Protein AF-A0A662JCE0-F1 (afdb_monomer)

pLDDT: mean 83.39, std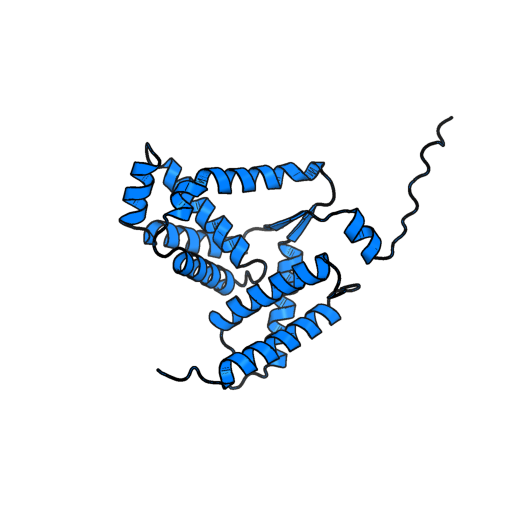 17.51, range [32.31, 98.81]

Radius of gyration: 20.74 Å; Cα contacts (8 Å, |Δi|>4): 191; chains: 1; bounding box: 54×52×58 Å

Foldseek 3Di:
DDDDDPVPVVLLVVLLVLLLVLVVVPDPLQDCPAPVNVVQSVQLSVLVVLLCVLPPDDPPDDSNNVSNVLSVLQVVLCVFAEDEDADPVPCVVVVVQVVLCVLLVLLQVLQPPNVVLLSLLLSLLVVLSNRGNSSVLSVSLLSVLSNVLCVVDPHPVVSNVVCVVCVVVSSVNSSVVSNCCSVDGGHPYYHYDHPVSVCVSPVDPPPDPPPDDDD

Sequence (215 aa):
MSFMYPAGWARERLLTSKVLDRLSERIPGFKRHEPEGRMLVNVAINDFKNYVRSMPPSPSVDHQEYADYWAERWLDKWRERVKLVLRAQDAHVFAKHERLVKETSYLWSRFPYLSEAVELVVDALISVSELCFTNLLAESTLRGELYRYKQTYKSDEEALRKLQGNPLAVVKSAIYRAKSLKHVKGPLVWLRVDENIWRTSTGKIIERPREGEDE

Structure (mmCIF, N/CA/C/O backbone):
data_AF-A0A662JCE0-F1
#
_entry.id   AF-A0A662JCE0-F1
#
loop_
_atom_site.group_PDB
_atom_site.id
_atom_site.type_symbol
_atom_site.label_atom_id
_atom_site.label_alt_id
_atom_site.label_comp_id
_atom_site.label_asym_id
_atom_site.label_entity_id
_atom_site.label_seq_id
_atom_site.pdbx_PDB_ins_code
_atom_site.Cartn_x
_atom_site.Cartn_y
_atom_site.Cartn_z
_atom_site.occupancy
_atom_site.B_iso_or_equiv
_atom_site.auth_seq_id
_atom_site.auth_comp_id
_atom_site.auth_asym_id
_atom_site.auth_atom_id
_atom_site.pdbx_PDB_model_num
ATOM 1 N N . MET A 1 1 ? 29.171 -3.413 17.234 1.00 34.44 1 MET A N 1
ATOM 2 C CA . MET A 1 1 ? 28.738 -2.670 16.030 1.00 34.44 1 MET A CA 1
ATOM 3 C C . MET A 1 1 ? 28.977 -3.563 14.826 1.00 34.44 1 MET A C 1
ATOM 5 O O . MET A 1 1 ? 30.114 -3.700 14.402 1.00 34.44 1 MET A O 1
ATOM 9 N N . SER A 1 2 ? 27.940 -4.265 14.366 1.00 32.31 2 SER A N 1
ATOM 10 C CA . SER A 1 2 ? 28.035 -5.133 13.188 1.00 32.31 2 SER A CA 1
ATOM 11 C C . SER A 1 2 ? 27.930 -4.262 11.940 1.00 32.31 2 SER A C 1
ATOM 13 O O . SER A 1 2 ? 26.964 -3.512 11.796 1.00 32.31 2 SER A O 1
ATOM 15 N N . PHE A 1 3 ? 28.949 -4.304 11.085 1.00 36.66 3 PHE A N 1
ATOM 16 C CA . PHE A 1 3 ? 28.945 -3.628 9.794 1.00 36.66 3 PHE A CA 1
ATOM 17 C C . PHE A 1 3 ? 27.818 -4.211 8.935 1.00 36.66 3 PHE A C 1
ATOM 19 O O . PHE A 1 3 ? 27.858 -5.371 8.531 1.00 36.66 3 PHE A O 1
ATOM 26 N N . MET A 1 4 ? 26.804 -3.394 8.659 1.00 39.47 4 MET A N 1
ATOM 27 C CA . MET A 1 4 ? 25.801 -3.666 7.633 1.00 39.47 4 MET A CA 1
ATOM 28 C C . MET A 1 4 ? 26.523 -3.898 6.295 1.00 39.47 4 MET A C 1
ATOM 30 O O . MET A 1 4 ? 27.296 -3.052 5.848 1.00 39.47 4 MET A O 1
ATOM 34 N N . TYR A 1 5 ? 2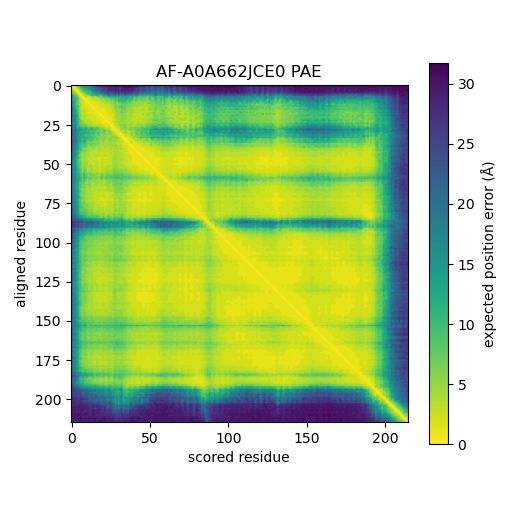6.300 -5.059 5.678 1.00 42.03 5 TYR A N 1
ATOM 35 C CA . TYR A 1 5 ? 26.951 -5.499 4.441 1.00 42.03 5 TYR A CA 1
ATOM 36 C C . TYR A 1 5 ? 26.905 -4.431 3.318 1.00 42.03 5 TYR A C 1
ATOM 38 O O . TYR A 1 5 ? 25.814 -4.057 2.877 1.00 42.03 5 TYR A O 1
ATOM 46 N N . PRO A 1 6 ? 28.058 -4.009 2.756 1.00 56.25 6 PRO A N 1
ATOM 47 C CA . PRO A 1 6 ? 28.132 -3.045 1.649 1.00 56.25 6 PRO A CA 1
ATOM 48 C C . PRO A 1 6 ? 27.452 -3.492 0.339 1.00 56.25 6 PRO A C 1
ATOM 50 O O . PRO A 1 6 ? 27.173 -2.676 -0.532 1.00 56.25 6 PRO A O 1
ATOM 53 N N . ALA A 1 7 ? 27.172 -4.785 0.170 1.00 63.06 7 ALA A N 1
ATOM 54 C CA . ALA A 1 7 ? 26.614 -5.317 -1.074 1.00 63.06 7 ALA A CA 1
ATOM 55 C C . ALA A 1 7 ? 25.099 -5.076 -1.225 1.00 63.06 7 ALA A C 1
ATOM 57 O O . ALA A 1 7 ? 24.6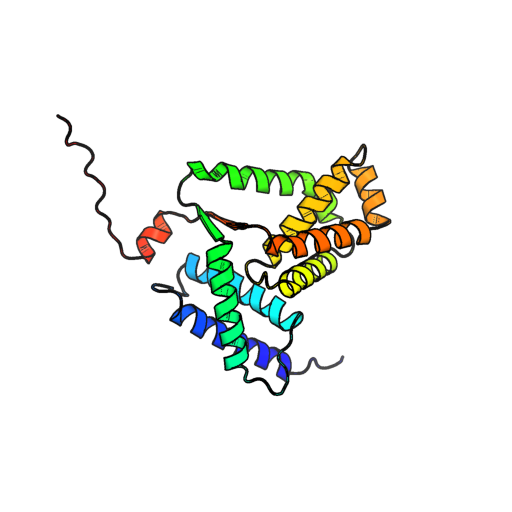06 -4.963 -2.348 1.00 63.06 7 ALA A O 1
ATOM 58 N N . GLY A 1 8 ? 24.358 -4.989 -0.112 1.00 63.03 8 GLY A N 1
ATOM 59 C CA . GLY A 1 8 ? 22.896 -4.867 -0.130 1.00 63.03 8 GLY A CA 1
ATOM 60 C C . GLY A 1 8 ? 22.429 -3.516 -0.669 1.00 63.03 8 GLY A C 1
ATOM 61 O O . GLY A 1 8 ? 21.651 -3.462 -1.619 1.00 63.03 8 GLY A O 1
ATOM 62 N N . TRP A 1 9 ? 22.984 -2.426 -0.130 1.00 64.69 9 TRP A N 1
ATOM 63 C CA . TRP A 1 9 ? 22.640 -1.068 -0.562 1.00 64.69 9 TRP A CA 1
ATOM 64 C C . TRP A 1 9 ? 23.056 -0.799 -2.015 1.00 64.69 9 TRP A C 1
ATOM 66 O O . TRP A 1 9 ? 22.348 -0.108 -2.747 1.00 64.69 9 TRP A O 1
ATOM 76 N N . ALA A 1 10 ? 24.195 -1.349 -2.453 1.00 67.56 10 ALA A N 1
ATOM 77 C CA . ALA A 1 10 ? 24.678 -1.195 -3.822 1.00 67.56 10 ALA A CA 1
ATOM 78 C C . ALA A 1 10 ? 23.769 -1.938 -4.813 1.00 67.56 10 ALA A C 1
ATOM 80 O O . ALA A 1 10 ? 23.399 -1.385 -5.849 1.00 67.56 10 ALA A O 1
ATOM 81 N N . ARG A 1 11 ? 23.337 -3.156 -4.456 1.00 69.81 11 ARG A N 1
ATOM 82 C CA . ARG A 1 11 ? 22.365 -3.937 -5.231 1.00 69.81 11 ARG A CA 1
ATOM 83 C C . ARG A 1 11 ? 21.008 -3.238 -5.308 1.00 69.81 11 ARG A C 1
ATOM 85 O O . ARG A 1 11 ? 20.450 -3.134 -6.394 1.00 69.81 11 ARG A O 1
ATOM 92 N N . GLU A 1 12 ? 20.502 -2.717 -4.193 1.00 70.00 12 GLU A N 1
ATOM 93 C CA . GLU A 1 12 ? 19.238 -1.972 -4.166 1.00 70.00 12 GLU A CA 1
ATOM 94 C C . GLU A 1 12 ? 19.301 -0.725 -5.058 1.00 70.00 12 GLU A C 1
ATOM 96 O O . GLU A 1 12 ? 18.381 -0.479 -5.839 1.00 70.00 12 GLU A O 1
ATOM 101 N N . ARG A 1 13 ? 20.402 0.038 -5.005 1.00 72.75 13 ARG A N 1
ATOM 102 C CA . ARG A 1 13 ? 20.594 1.221 -5.863 1.00 72.75 13 ARG A CA 1
ATOM 103 C C . ARG A 1 13 ? 20.690 0.856 -7.339 1.00 72.75 13 ARG A C 1
ATOM 105 O O . ARG A 1 13 ? 20.075 1.540 -8.154 1.00 72.75 13 ARG A O 1
ATOM 112 N N . LEU A 1 14 ? 21.406 -0.216 -7.678 1.00 77.31 14 LEU A N 1
ATOM 113 C CA . LEU A 1 14 ? 21.499 -0.703 -9.054 1.00 77.31 14 LEU A CA 1
ATOM 114 C C . LEU A 1 14 ? 20.123 -1.119 -9.586 1.00 77.31 14 LEU A C 1
ATOM 116 O O . LEU A 1 14 ? 19.719 -0.666 -10.653 1.00 77.31 14 LEU A O 1
ATOM 120 N N . LEU A 1 15 ? 19.382 -1.926 -8.822 1.00 77.56 15 LEU A N 1
ATOM 121 C CA . LEU A 1 15 ? 18.033 -2.356 -9.189 1.00 77.56 15 LEU A CA 1
ATOM 122 C C . LEU A 1 15 ? 17.072 -1.167 -9.316 1.00 77.56 15 LEU A C 1
ATOM 124 O O . LEU A 1 15 ? 16.315 -1.091 -10.278 1.00 77.56 15 LEU A O 1
ATOM 128 N N . THR A 1 16 ? 17.153 -0.204 -8.394 1.00 77.19 16 THR A N 1
ATOM 129 C CA . THR A 1 16 ? 16.369 1.037 -8.458 1.00 77.19 16 THR A CA 1
ATOM 130 C C . THR A 1 16 ? 16.666 1.806 -9.745 1.00 77.19 16 THR A C 1
ATOM 132 O O . THR A 1 16 ? 15.737 2.219 -10.432 1.00 77.19 16 THR A O 1
ATOM 135 N N . SER A 1 17 ? 17.944 1.964 -10.111 1.00 79.75 17 SER A N 1
ATOM 136 C CA . SER A 1 17 ? 18.331 2.626 -11.364 1.00 79.75 17 SER A CA 1
ATOM 137 C C . SER A 1 17 ? 17.745 1.910 -12.580 1.00 79.75 17 SER A C 1
ATOM 139 O O . SER A 1 17 ? 17.124 2.559 -13.418 1.00 79.75 17 SER A O 1
ATOM 141 N N . LYS A 1 18 ? 17.861 0.574 -12.638 1.00 83.00 18 LYS A N 1
ATOM 142 C CA . LYS A 1 18 ? 17.305 -0.228 -13.739 1.00 83.00 18 LYS A CA 1
ATOM 143 C C . LYS A 1 18 ? 15.788 -0.055 -13.861 1.00 83.00 18 LYS A C 1
ATOM 145 O O . LYS A 1 18 ? 15.287 0.163 -14.960 1.00 83.00 18 LYS A O 1
ATOM 150 N N . VAL A 1 19 ? 15.061 -0.073 -12.742 1.00 82.12 19 VAL A N 1
ATOM 151 C CA . VAL A 1 19 ? 13.610 0.176 -12.725 1.00 82.12 19 VAL A CA 1
ATOM 152 C C . VAL A 1 19 ? 13.266 1.555 -13.298 1.00 82.12 19 VAL A C 1
ATOM 154 O O . VAL A 1 19 ? 12.338 1.667 -14.097 1.00 82.12 19 VAL A O 1
ATOM 157 N N . LEU A 1 20 ? 14.011 2.607 -12.943 1.00 79.56 20 LEU A N 1
ATOM 158 C CA . LEU A 1 20 ? 13.766 3.956 -13.470 1.00 79.56 20 LEU A CA 1
ATOM 159 C C . LEU A 1 20 ? 13.953 4.038 -14.982 1.00 79.56 20 LEU A C 1
ATOM 161 O O . LEU A 1 20 ? 13.156 4.692 -15.666 1.00 79.56 20 LEU A O 1
ATOM 165 N N . ASP A 1 21 ? 14.990 3.380 -15.494 1.00 82.19 21 ASP A N 1
ATOM 166 C CA . ASP A 1 21 ? 15.261 3.288 -16.927 1.00 82.19 21 ASP A CA 1
ATOM 167 C C . ASP A 1 21 ? 14.093 2.609 -17.642 1.00 82.19 21 ASP A C 1
ATOM 169 O O . ASP A 1 21 ? 13.513 3.204 -18.554 1.00 82.19 21 ASP A O 1
ATOM 173 N N . ARG A 1 22 ? 13.600 1.486 -17.110 1.00 82.62 22 ARG A N 1
ATOM 174 C CA . ARG A 1 22 ? 12.427 0.794 -17.670 1.00 82.62 22 ARG A CA 1
ATOM 175 C C . ARG A 1 22 ? 11.137 1.584 -17.627 1.00 82.62 22 ARG A C 1
ATOM 177 O O . ARG A 1 22 ? 10.392 1.591 -18.605 1.00 82.62 22 ARG A O 1
ATOM 184 N N . LEU A 1 23 ? 10.846 2.253 -16.517 1.00 79.75 23 LEU A N 1
ATOM 18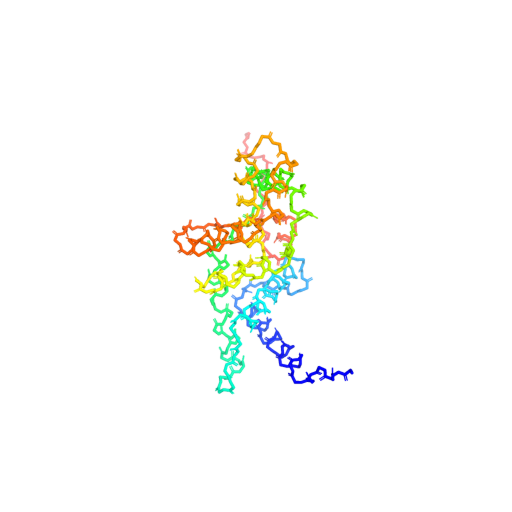5 C CA . LEU A 1 23 ? 9.645 3.082 -16.424 1.00 79.75 23 LEU A CA 1
ATOM 186 C C . LEU A 1 23 ? 9.696 4.233 -17.434 1.00 79.75 23 LEU A C 1
ATOM 188 O O . LEU A 1 23 ? 8.679 4.562 -18.037 1.00 79.75 23 LEU A O 1
ATOM 192 N N . SER A 1 24 ? 10.883 4.796 -17.671 1.00 77.69 24 SER A N 1
ATOM 193 C CA . SER A 1 24 ? 11.059 5.880 -18.645 1.00 77.69 24 SER A CA 1
ATOM 194 C C . SER A 1 24 ? 10.899 5.403 -20.087 1.00 77.69 24 SER A C 1
ATOM 196 O O . SER A 1 24 ? 10.307 6.110 -20.894 1.00 77.69 24 SER A O 1
ATOM 198 N N . GLU A 1 25 ? 11.369 4.195 -20.406 1.00 79.69 25 GLU A N 1
ATOM 199 C CA . GLU A 1 25 ? 11.183 3.571 -21.724 1.00 79.69 25 GLU A CA 1
ATOM 200 C C . GLU A 1 25 ? 9.710 3.231 -22.012 1.00 79.69 25 GLU A C 1
ATOM 202 O O . GLU A 1 25 ? 9.275 3.252 -23.163 1.00 79.69 25 GLU A O 1
ATOM 207 N N . ARG A 1 26 ? 8.927 2.908 -20.975 1.00 76.25 26 ARG A N 1
ATOM 208 C CA . ARG A 1 26 ? 7.569 2.349 -21.119 1.00 76.25 26 ARG A CA 1
ATOM 209 C C . ARG A 1 26 ? 6.430 3.336 -20.921 1.00 76.25 26 ARG A C 1
ATOM 211 O O . ARG A 1 26 ? 5.279 2.985 -21.192 1.00 76.25 26 ARG A O 1
ATOM 218 N N . ILE A 1 27 ? 6.715 4.542 -20.439 1.00 71.81 27 ILE A N 1
ATOM 219 C CA . ILE A 1 27 ? 5.716 5.592 -20.239 1.00 71.81 27 ILE A CA 1
ATOM 220 C C . ILE A 1 27 ? 6.001 6.716 -21.248 1.00 71.81 27 ILE A C 1
ATOM 222 O O . ILE A 1 27 ? 6.891 7.537 -21.027 1.00 71.81 27 ILE A O 1
ATOM 226 N N . PRO A 1 28 ? 5.261 6.781 -22.371 1.00 62.69 28 PRO A N 1
ATOM 227 C CA . PRO A 1 28 ? 5.451 7.826 -23.372 1.00 62.69 28 PRO A CA 1
ATOM 228 C C . PRO A 1 28 ? 5.276 9.228 -22.776 1.00 62.69 28 PRO A C 1
ATOM 230 O O . PRO A 1 28 ? 4.312 9.483 -22.056 1.00 62.69 28 PRO A O 1
ATOM 233 N N . GLY A 1 29 ? 6.202 10.143 -23.079 1.00 63.38 29 GLY A N 1
ATOM 234 C CA . GLY A 1 29 ? 6.175 11.519 -22.562 1.00 63.38 29 GLY A CA 1
ATOM 235 C C . GLY A 1 29 ? 6.579 11.657 -21.090 1.00 63.38 29 GLY A C 1
ATOM 236 O O . GLY A 1 29 ? 6.501 12.752 -20.539 1.00 63.38 29 GLY A O 1
ATOM 237 N N . PHE A 1 30 ? 7.032 10.576 -20.449 1.00 67.00 30 PHE A N 1
ATOM 238 C CA . PHE A 1 30 ? 7.483 10.600 -19.067 1.00 67.00 30 PHE A CA 1
ATOM 239 C C . PHE A 1 30 ? 8.755 11.429 -18.897 1.00 67.00 30 PHE A C 1
ATOM 241 O O . PHE A 1 30 ? 9.843 11.054 -19.338 1.00 67.00 30 PHE A O 1
ATOM 248 N N . LYS A 1 31 ? 8.631 12.552 -18.194 1.00 68.38 31 LYS A N 1
ATOM 249 C CA . LYS A 1 31 ? 9.761 13.407 -17.839 1.00 68.38 31 LYS A CA 1
ATOM 250 C C . LYS A 1 31 ? 10.047 13.274 -16.352 1.00 68.38 31 LYS A C 1
ATOM 252 O O . LYS A 1 31 ? 9.347 13.837 -15.516 1.00 68.38 31 LYS A O 1
ATOM 257 N N . ARG A 1 32 ? 11.139 12.573 -16.021 1.00 67.75 32 ARG A N 1
ATOM 258 C CA . ARG A 1 32 ? 11.614 12.343 -14.637 1.00 67.75 32 ARG A CA 1
ATOM 259 C C . ARG A 1 32 ? 11.660 13.604 -13.773 1.00 67.75 32 ARG A C 1
ATOM 261 O O . ARG A 1 32 ? 11.515 13.516 -12.561 1.00 67.75 32 ARG A O 1
ATOM 268 N N . HIS A 1 33 ? 11.929 14.754 -14.385 1.00 69.31 33 HIS A N 1
ATOM 269 C CA . HIS A 1 33 ? 12.125 16.022 -13.694 1.00 69.31 33 HIS A CA 1
ATOM 270 C C . HIS A 1 33 ? 10.832 16.818 -13.493 1.00 69.31 33 HIS A C 1
ATOM 272 O O . HIS A 1 33 ? 10.850 17.753 -12.698 1.00 69.31 33 HIS A O 1
ATOM 278 N N . GLU A 1 34 ? 9.727 16.479 -14.157 1.00 69.75 34 GLU A N 1
ATOM 279 C CA . GLU A 1 34 ? 8.443 17.158 -13.952 1.00 69.75 34 GLU A CA 1
ATOM 280 C C . GLU A 1 34 ? 7.755 16.652 -12.669 1.00 69.75 34 GLU A C 1
ATOM 282 O O . GLU A 1 34 ? 8.018 15.525 -12.240 1.00 69.75 34 GLU A O 1
ATOM 287 N N . PRO A 1 35 ? 6.910 17.462 -12.002 1.00 68.25 35 PRO A N 1
ATOM 288 C CA . PRO A 1 35 ? 6.305 17.103 -10.716 1.00 68.25 35 PRO A CA 1
ATOM 289 C C . PRO A 1 35 ? 5.590 15.744 -10.710 1.00 68.25 35 PRO A C 1
ATOM 291 O O . PRO A 1 35 ? 5.793 14.946 -9.793 1.00 68.25 35 PRO A O 1
ATOM 294 N N . GLU A 1 36 ? 4.816 15.449 -11.747 1.00 68.56 36 GLU A N 1
ATOM 295 C CA . GLU A 1 36 ? 4.085 14.193 -11.918 1.00 68.56 36 GLU A CA 1
ATOM 296 C C . GLU A 1 36 ? 5.031 13.032 -12.191 1.00 68.56 36 GLU A C 1
ATOM 298 O O . GLU A 1 36 ? 4.859 11.945 -11.636 1.00 68.56 36 GLU A O 1
ATOM 303 N N . GLY A 1 37 ? 6.069 13.288 -12.990 1.00 72.50 37 GLY A N 1
ATOM 304 C CA . GLY A 1 37 ? 7.122 12.322 -13.250 1.00 72.50 37 GLY A CA 1
ATOM 305 C C . GLY A 1 37 ? 7.844 11.916 -11.967 1.00 72.50 37 GLY A C 1
ATOM 306 O O . GLY A 1 37 ? 8.007 10.728 -11.685 1.00 72.50 37 GLY A O 1
ATOM 307 N N . ARG A 1 38 ? 8.195 12.902 -11.132 1.00 75.00 38 ARG A N 1
ATOM 308 C CA . ARG A 1 38 ? 8.814 12.686 -9.815 1.00 75.00 38 ARG A CA 1
ATOM 309 C C . ARG A 1 38 ? 7.890 11.936 -8.864 1.00 75.00 38 ARG A C 1
ATOM 311 O O . ARG A 1 38 ? 8.349 11.027 -8.179 1.00 75.00 38 ARG A O 1
ATOM 318 N N . MET A 1 39 ? 6.604 12.291 -8.821 1.00 80.12 39 MET A N 1
ATOM 319 C CA . MET A 1 39 ? 5.625 11.593 -7.983 1.00 80.12 39 MET A CA 1
ATOM 320 C C . MET A 1 39 ? 5.541 10.116 -8.367 1.00 80.12 39 MET A C 1
ATOM 322 O O . MET A 1 39 ? 5.677 9.252 -7.502 1.00 80.12 39 MET A O 1
ATOM 326 N N . LEU A 1 40 ? 5.358 9.829 -9.656 1.00 80.75 40 LEU A N 1
ATOM 327 C CA . LEU A 1 40 ? 5.238 8.465 -10.160 1.00 80.75 40 LEU A CA 1
ATOM 328 C C . LEU A 1 40 ? 6.484 7.634 -9.849 1.00 80.75 40 LEU A C 1
ATOM 330 O O . LEU A 1 40 ? 6.378 6.496 -9.400 1.00 80.75 40 LEU A O 1
ATOM 334 N N . VAL A 1 41 ? 7.660 8.236 -10.029 1.00 82.06 41 VAL A N 1
ATOM 335 C CA . VAL A 1 41 ? 8.944 7.623 -9.686 1.00 82.06 41 VAL A CA 1
ATOM 336 C C . VAL A 1 41 ? 9.056 7.336 -8.201 1.00 82.06 41 VAL A C 1
ATOM 338 O O . VAL A 1 41 ? 9.444 6.234 -7.836 1.00 82.06 41 VAL A O 1
ATOM 341 N N . ASN A 1 42 ? 8.681 8.275 -7.337 1.00 84.81 42 ASN A N 1
ATOM 342 C CA . ASN A 1 42 ? 8.750 8.059 -5.895 1.00 84.81 42 ASN A CA 1
ATOM 343 C C . ASN A 1 42 ? 7.835 6.911 -5.453 1.00 84.81 42 ASN A C 1
ATOM 345 O O . ASN A 1 42 ? 8.253 6.078 -4.649 1.00 84.81 42 ASN A O 1
ATOM 349 N N . VAL A 1 43 ? 6.621 6.838 -6.011 1.00 90.00 43 VAL A N 1
ATOM 350 C CA . VAL A 1 43 ? 5.689 5.731 -5.754 1.00 90.00 43 VAL A CA 1
ATOM 351 C C . VAL A 1 43 ? 6.294 4.412 -6.228 1.00 90.00 43 VAL A C 1
ATOM 353 O O . VAL A 1 43 ? 6.408 3.481 -5.435 1.00 90.00 43 VAL A O 1
ATOM 356 N N . ALA A 1 44 ? 6.759 4.352 -7.477 1.00 91.12 44 ALA A N 1
ATOM 357 C CA . ALA A 1 44 ? 7.325 3.137 -8.047 1.00 91.12 44 ALA A CA 1
ATOM 358 C C . ALA A 1 44 ? 8.578 2.658 -7.297 1.00 91.12 44 ALA A C 1
ATOM 360 O O . ALA A 1 44 ? 8.689 1.478 -6.984 1.00 91.12 44 ALA A O 1
ATOM 361 N N . ILE A 1 45 ? 9.503 3.560 -6.948 1.00 89.56 45 ILE A N 1
ATOM 362 C CA . ILE A 1 45 ? 10.695 3.221 -6.154 1.00 89.56 45 ILE A CA 1
ATOM 363 C C . ILE A 1 45 ? 10.280 2.625 -4.811 1.00 89.56 45 ILE A C 1
ATOM 365 O O . ILE A 1 45 ? 10.830 1.611 -4.384 1.00 89.56 45 ILE A O 1
ATOM 369 N N . ASN A 1 46 ? 9.333 3.260 -4.125 1.00 92.62 46 ASN A N 1
ATOM 370 C CA . ASN A 1 46 ? 8.890 2.800 -2.821 1.00 92.62 46 ASN A CA 1
ATOM 371 C C . ASN A 1 46 ? 8.208 1.423 -2.904 1.00 92.62 46 ASN A C 1
ATOM 373 O O . ASN A 1 46 ? 8.524 0.525 -2.124 1.00 92.62 46 ASN A O 1
ATOM 377 N N . ASP A 1 47 ? 7.322 1.232 -3.880 1.00 95.81 47 ASP A N 1
ATOM 378 C CA . ASP A 1 47 ? 6.674 -0.055 -4.133 1.00 95.81 47 ASP A CA 1
ATOM 379 C C . ASP A 1 47 ? 7.688 -1.144 -4.510 1.00 95.81 47 ASP A C 1
ATOM 381 O O . ASP A 1 47 ? 7.567 -2.291 -4.078 1.00 95.81 47 ASP A O 1
ATOM 385 N N . PHE A 1 48 ? 8.725 -0.792 -5.272 1.00 93.75 48 PHE A N 1
ATOM 386 C CA . PHE A 1 48 ? 9.785 -1.722 -5.635 1.00 93.75 48 PHE A CA 1
ATOM 387 C C . PHE A 1 48 ? 10.624 -2.136 -4.426 1.00 93.75 48 PHE A C 1
ATOM 389 O O . PHE A 1 48 ? 10.926 -3.315 -4.264 1.00 93.75 48 PHE A O 1
ATOM 396 N N . LYS A 1 49 ? 10.960 -1.196 -3.534 1.00 92.12 49 LYS A N 1
ATOM 397 C CA . LYS A 1 49 ? 11.649 -1.505 -2.268 1.00 92.12 49 LYS A CA 1
ATOM 398 C C . LYS A 1 49 ? 10.829 -2.466 -1.415 1.00 92.12 49 LYS A C 1
ATOM 400 O O . LYS A 1 49 ? 11.374 -3.444 -0.905 1.00 92.12 49 LYS A O 1
ATOM 405 N N . ASN A 1 50 ? 9.524 -2.221 -1.311 1.00 95.44 50 ASN A N 1
ATOM 406 C CA . ASN A 1 50 ? 8.604 -3.132 -0.641 1.00 95.44 50 ASN A CA 1
ATOM 407 C C . ASN A 1 50 ? 8.622 -4.515 -1.297 1.00 95.44 50 ASN A C 1
ATOM 409 O O . ASN A 1 50 ? 8.799 -5.513 -0.607 1.00 95.44 50 ASN A O 1
ATOM 413 N N . TYR A 1 51 ? 8.526 -4.573 -2.626 1.00 94.88 51 TYR A N 1
ATOM 414 C CA . TYR A 1 51 ? 8.582 -5.823 -3.375 1.00 94.88 51 TYR A CA 1
ATOM 415 C C . TYR A 1 51 ? 9.885 -6.595 -3.155 1.00 94.88 51 TYR A C 1
ATOM 417 O O . TYR A 1 51 ? 9.822 -7.779 -2.861 1.00 94.88 51 TYR A O 1
ATOM 425 N N . VAL A 1 52 ? 11.052 -5.947 -3.226 1.00 92.19 52 VAL A N 1
ATOM 426 C CA . VAL A 1 52 ? 12.358 -6.588 -2.981 1.00 92.19 52 VAL A CA 1
ATOM 427 C C . VAL A 1 52 ? 12.485 -7.087 -1.541 1.00 92.19 52 VAL A C 1
ATOM 429 O O . VAL A 1 52 ? 13.078 -8.141 -1.315 1.00 92.19 52 VAL A O 1
ATOM 432 N N . ARG A 1 53 ? 11.927 -6.362 -0.563 1.00 91.88 53 ARG A N 1
ATOM 433 C CA . ARG A 1 53 ? 11.889 -6.812 0.835 1.00 91.88 53 ARG A CA 1
ATOM 434 C C . ARG A 1 53 ? 11.056 -8.089 0.981 1.00 91.88 53 ARG A C 1
ATOM 436 O O . ARG A 1 53 ? 11.516 -9.030 1.620 1.00 91.88 53 ARG A O 1
ATOM 443 N N . SER A 1 54 ? 9.854 -8.123 0.405 1.00 93.31 54 SER A N 1
ATOM 444 C CA . SER A 1 54 ? 8.928 -9.262 0.526 1.00 93.31 54 SER A CA 1
ATOM 445 C C . SER A 1 54 ? 9.333 -10.452 -0.348 1.00 93.31 54 SER A C 1
ATOM 447 O O . SER A 1 54 ? 9.125 -11.604 0.020 1.00 93.31 54 SER A O 1
ATOM 449 N N . MET A 1 55 ? 9.892 -10.164 -1.520 1.00 91.44 55 MET A N 1
ATOM 450 C CA . MET A 1 55 ? 10.316 -11.103 -2.550 1.00 91.44 55 MET A CA 1
ATOM 451 C C . MET A 1 55 ? 11.739 -10.702 -2.964 1.00 91.44 55 MET A C 1
ATOM 453 O O . MET A 1 55 ? 11.918 -9.915 -3.889 1.00 91.44 55 MET A O 1
ATOM 457 N N . PRO A 1 56 ? 12.789 -11.155 -2.268 1.00 88.81 56 PRO A N 1
ATOM 458 C CA . PRO A 1 56 ? 14.154 -10.857 -2.682 1.00 88.81 56 PRO A CA 1
ATOM 459 C C . PRO A 1 56 ? 14.522 -11.655 -3.946 1.00 88.81 56 PRO A C 1
ATOM 461 O O . PRO A 1 56 ? 14.111 -12.811 -4.084 1.00 88.81 56 PRO A O 1
ATOM 464 N N . PRO A 1 57 ? 15.319 -11.089 -4.873 1.00 85.56 57 PRO A N 1
ATOM 465 C CA . PRO A 1 57 ? 15.767 -11.826 -6.049 1.00 85.56 57 PRO A CA 1
ATOM 466 C C . PRO A 1 57 ? 16.658 -13.007 -5.640 1.00 85.56 57 PRO A C 1
ATOM 468 O O . PRO A 1 57 ? 17.580 -12.852 -4.833 1.00 85.56 57 PRO A O 1
ATOM 471 N N . SER A 1 58 ? 16.418 -14.177 -6.240 1.00 85.88 58 SER A N 1
ATOM 472 C CA . SER A 1 58 ? 17.316 -15.332 -6.113 1.00 85.88 58 SER A CA 1
ATOM 473 C C . SER A 1 58 ? 18.728 -14.970 -6.602 1.00 85.88 58 SER A C 1
ATOM 475 O O . SER A 1 58 ? 18.855 -14.205 -7.562 1.00 85.88 58 SER A O 1
ATOM 477 N N . PRO A 1 59 ? 19.805 -15.536 -6.019 1.00 82.75 59 PRO A N 1
ATOM 478 C CA . PRO A 1 59 ? 21.172 -15.320 -6.499 1.00 82.75 59 PRO A CA 1
ATOM 479 C C . PRO A 1 59 ? 21.388 -15.641 -7.984 1.00 82.75 59 PRO A C 1
ATOM 481 O O . PRO A 1 59 ? 22.295 -15.079 -8.588 1.00 82.75 59 PRO A O 1
ATOM 484 N N . SER A 1 60 ? 20.573 -16.534 -8.553 1.00 85.62 60 SER A N 1
ATOM 485 C CA . SER A 1 60 ? 20.661 -16.982 -9.947 1.00 85.62 60 SER A CA 1
ATOM 486 C C . SER A 1 60 ? 19.899 -16.111 -10.946 1.00 85.62 60 SER A C 1
ATOM 488 O O . SER A 1 60 ? 20.045 -16.321 -12.145 1.00 85.62 60 SER A O 1
ATOM 490 N N . VAL A 1 61 ? 19.049 -15.195 -10.477 1.00 85.69 61 VAL A N 1
ATOM 491 C CA . VAL A 1 61 ? 18.227 -14.352 -11.353 1.00 85.69 61 VAL A CA 1
ATOM 492 C C . VAL A 1 61 ? 19.001 -13.088 -11.697 1.00 85.69 61 VAL A C 1
ATOM 494 O O . VAL A 1 61 ? 19.512 -12.399 -10.806 1.00 85.69 61 VAL A O 1
ATOM 497 N N . ASP A 1 62 ? 19.068 -12.772 -12.990 1.00 88.00 62 ASP A N 1
ATOM 498 C CA . ASP A 1 62 ? 19.664 -11.523 -13.434 1.00 88.00 62 ASP A CA 1
ATOM 499 C C . ASP A 1 62 ? 18.864 -10.321 -12.905 1.00 88.00 62 ASP A C 1
ATOM 501 O O . ASP A 1 62 ? 17.632 -10.292 -12.882 1.00 88.00 62 ASP A O 1
ATOM 505 N N . HIS A 1 63 ? 19.579 -9.293 -12.451 1.00 83.56 63 HIS A N 1
ATOM 506 C CA . HIS A 1 63 ? 18.966 -8.117 -11.825 1.00 83.56 63 HIS A CA 1
ATOM 507 C C . HIS A 1 63 ? 18.131 -7.298 -12.806 1.00 83.56 63 HIS A C 1
ATOM 509 O O . HIS A 1 63 ? 17.207 -6.606 -12.383 1.00 83.56 63 HIS A O 1
ATOM 515 N N . GLN A 1 64 ? 18.467 -7.346 -14.097 1.00 83.56 64 GLN A N 1
ATOM 516 C CA . GLN A 1 64 ? 17.680 -6.712 -15.146 1.00 83.56 64 GLN A CA 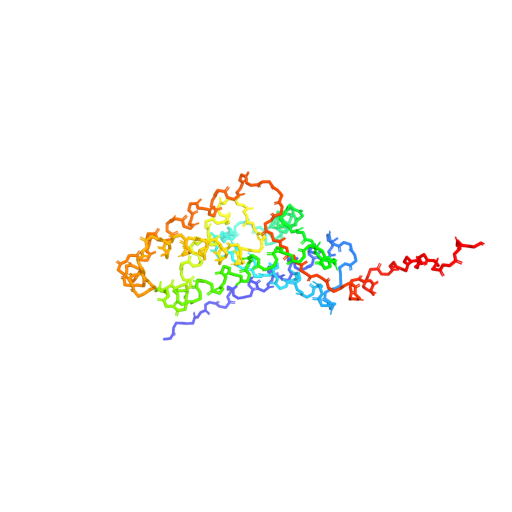1
ATOM 517 C C . GLN A 1 64 ? 16.392 -7.471 -15.377 1.00 83.56 64 GLN A C 1
ATOM 519 O O . GLN A 1 64 ? 15.335 -6.867 -15.292 1.00 83.56 64 GLN A O 1
ATOM 524 N N . GLU A 1 65 ? 16.474 -8.786 -15.570 1.00 88.31 65 GLU A N 1
ATOM 525 C CA . GLU A 1 65 ? 15.291 -9.631 -15.744 1.00 88.31 65 GLU A CA 1
ATOM 526 C C . GLU A 1 65 ? 14.312 -9.459 -14.571 1.00 88.31 65 GLU A C 1
ATOM 528 O O . GLU A 1 65 ? 13.110 -9.281 -14.769 1.00 88.31 65 GLU A O 1
ATOM 533 N N . TYR A 1 66 ? 14.839 -9.395 -13.345 1.00 89.38 66 TYR A N 1
ATOM 534 C CA . TYR A 1 66 ? 14.046 -9.155 -12.143 1.00 89.38 66 TYR A CA 1
ATOM 535 C C . TYR A 1 66 ? 13.327 -7.796 -12.140 1.00 89.38 66 TYR A C 1
ATOM 537 O O . TYR A 1 66 ? 12.132 -7.710 -11.838 1.00 89.38 66 TYR A O 1
ATOM 545 N N . ALA A 1 67 ? 14.063 -6.727 -12.456 1.00 87.94 67 ALA A N 1
ATOM 546 C CA . ALA A 1 67 ? 13.529 -5.370 -12.513 1.00 87.94 67 ALA A CA 1
ATOM 547 C C . ALA A 1 67 ? 12.516 -5.207 -13.655 1.00 87.94 67 ALA A C 1
ATOM 549 O O . ALA A 1 67 ? 11.477 -4.574 -13.463 1.00 87.94 67 ALA A O 1
ATOM 550 N N . ASP A 1 68 ? 12.794 -5.809 -14.812 1.00 87.62 68 ASP A N 1
ATOM 551 C CA . ASP A 1 68 ? 11.963 -5.758 -16.012 1.00 87.62 68 ASP A CA 1
ATOM 552 C C . ASP A 1 68 ? 10.622 -6.443 -15.740 1.00 87.62 68 ASP A C 1
ATOM 554 O O . ASP A 1 68 ? 9.572 -5.826 -15.950 1.00 87.62 68 ASP A O 1
ATOM 558 N N . TYR A 1 69 ? 10.661 -7.648 -15.160 1.00 90.94 69 TYR A N 1
ATOM 559 C CA . TYR A 1 69 ? 9.471 -8.381 -14.731 1.00 90.94 69 TYR A CA 1
ATOM 560 C C . TYR A 1 69 ? 8.613 -7.559 -13.764 1.00 90.94 69 TYR A C 1
ATOM 562 O O . TYR A 1 69 ? 7.408 -7.400 -13.971 1.00 90.94 69 TYR A O 1
ATOM 570 N N . TRP A 1 70 ? 9.218 -7.003 -12.709 1.00 94.00 70 TRP A N 1
ATOM 571 C CA . TRP A 1 70 ? 8.470 -6.196 -11.747 1.00 94.00 70 TRP A CA 1
ATOM 572 C C . TRP A 1 70 ? 7.876 -4.940 -12.395 1.00 94.00 70 TRP A C 1
ATOM 574 O O . TRP A 1 70 ? 6.705 -4.637 -12.166 1.00 94.00 70 TRP A O 1
ATOM 584 N N . ALA A 1 71 ? 8.642 -4.234 -13.232 1.00 91.44 71 ALA A N 1
ATOM 585 C CA . ALA A 1 71 ? 8.194 -3.002 -13.871 1.00 91.44 71 ALA A CA 1
ATOM 586 C C . ALA A 1 71 ? 7.006 -3.236 -14.820 1.00 91.44 71 ALA A C 1
ATOM 588 O O . ALA A 1 71 ? 6.116 -2.391 -14.879 1.00 91.44 71 ALA A O 1
ATOM 589 N N . GLU A 1 72 ? 6.952 -4.372 -15.533 1.00 90.94 72 GLU A N 1
ATOM 590 C CA . GLU A 1 72 ? 5.774 -4.754 -16.341 1.00 90.94 72 GLU A CA 1
ATOM 591 C C . GLU A 1 72 ? 4.536 -4.872 -15.461 1.00 90.94 72 GLU A C 1
ATOM 593 O O . GLU A 1 72 ? 3.535 -4.188 -15.675 1.00 90.94 72 GLU A O 1
ATOM 598 N N . ARG A 1 73 ? 4.638 -5.687 -14.409 1.00 93.69 73 ARG A N 1
ATOM 599 C CA . ARG A 1 73 ? 3.517 -5.966 -13.509 1.00 93.69 73 ARG A CA 1
ATOM 600 C C . ARG A 1 73 ? 3.062 -4.727 -12.747 1.00 93.69 73 ARG A C 1
ATOM 602 O O . ARG A 1 73 ? 1.864 -4.538 -12.541 1.00 93.69 73 ARG A O 1
ATOM 609 N N . TRP A 1 74 ? 3.999 -3.879 -12.334 1.00 94.69 74 TRP A N 1
ATOM 610 C CA . TRP A 1 74 ? 3.688 -2.621 -11.670 1.00 94.69 74 TRP A CA 1
ATOM 611 C C . TRP A 1 74 ? 2.936 -1.670 -12.605 1.00 94.69 74 TRP A C 1
ATOM 613 O O . TRP A 1 74 ? 1.937 -1.087 -12.187 1.00 94.69 74 TRP A O 1
ATOM 623 N N . LEU A 1 75 ? 3.346 -1.559 -13.875 1.00 90.44 75 LEU A N 1
ATOM 624 C CA . LEU A 1 75 ? 2.650 -0.736 -14.872 1.00 90.44 75 LEU A CA 1
ATOM 625 C C . LEU A 1 75 ? 1.246 -1.261 -15.185 1.00 90.44 75 LEU A C 1
ATOM 627 O O . LEU A 1 75 ? 0.312 -0.462 -15.292 1.00 90.44 75 LEU A O 1
ATOM 631 N N . ASP A 1 76 ? 1.076 -2.579 -15.291 1.00 92.06 76 ASP A N 1
ATOM 632 C CA . ASP A 1 76 ? -0.243 -3.195 -15.460 1.00 92.06 76 ASP A CA 1
ATOM 633 C C . ASP A 1 76 ? -1.159 -2.841 -14.284 1.00 92.06 76 ASP A C 1
ATOM 635 O O . ASP A 1 76 ? -2.290 -2.384 -14.475 1.00 92.06 76 ASP A O 1
ATOM 639 N N . LYS A 1 77 ? -0.644 -2.966 -13.054 1.00 93.50 77 LYS A N 1
ATOM 640 C CA . LYS A 1 77 ? -1.390 -2.623 -11.839 1.00 93.50 77 LYS A CA 1
ATOM 641 C C . LYS A 1 77 ? -1.669 -1.132 -11.727 1.00 93.50 77 LYS A C 1
ATOM 643 O O . LYS A 1 77 ? -2.775 -0.764 -11.348 1.00 93.50 77 LYS A O 1
ATOM 648 N N . TRP A 1 78 ? -0.734 -0.271 -12.109 1.00 91.06 78 TRP A N 1
ATOM 649 C CA . TRP A 1 78 ? -0.971 1.168 -12.193 1.00 91.06 78 TRP A CA 1
ATOM 650 C C . TRP A 1 78 ? -2.159 1.474 -13.114 1.00 91.06 78 TRP A C 1
ATOM 652 O O . TRP A 1 78 ? -3.096 2.161 -12.708 1.00 91.06 78 TRP A O 1
ATOM 662 N N . ARG A 1 79 ? -2.165 0.912 -14.332 1.00 88.56 79 ARG A N 1
ATOM 663 C CA . ARG A 1 79 ? -3.249 1.113 -15.311 1.00 88.56 79 ARG A CA 1
ATOM 664 C C . ARG A 1 79 ? -4.593 0.579 -14.813 1.00 88.56 79 ARG A C 1
ATOM 666 O O . ARG A 1 79 ? -5.622 1.185 -15.092 1.00 88.56 79 ARG A O 1
ATOM 673 N N . GLU A 1 80 ? -4.588 -0.533 -14.082 1.00 92.69 80 GLU A N 1
ATOM 674 C CA . GLU A 1 80 ? -5.796 -1.123 -13.496 1.00 92.69 80 GLU A CA 1
ATOM 675 C C . GLU A 1 80 ? -6.342 -0.294 -12.320 1.00 92.69 80 GLU A C 1
ATOM 677 O O . GLU A 1 80 ? -7.554 -0.104 -12.190 1.00 92.69 80 GLU A O 1
ATOM 682 N N . ARG A 1 81 ? -5.452 0.168 -11.432 1.00 93.62 81 ARG A N 1
ATOM 683 C CA . ARG A 1 81 ? -5.814 0.666 -10.097 1.00 93.62 81 ARG A CA 1
ATOM 684 C C . ARG A 1 81 ? -5.890 2.178 -9.986 1.00 93.62 81 ARG A C 1
ATOM 686 O O . ARG A 1 81 ? -6.513 2.654 -9.036 1.00 93.62 81 ARG A O 1
ATOM 693 N N . VAL A 1 82 ? -5.282 2.930 -10.897 1.00 89.81 82 VAL A N 1
ATOM 694 C CA . VAL A 1 82 ? -5.130 4.378 -10.742 1.00 89.81 82 VAL A CA 1
ATOM 695 C C . VAL A 1 82 ? -6.067 5.131 -11.676 1.00 89.81 82 VAL A C 1
ATOM 697 O O . VAL A 1 82 ? -5.974 5.023 -12.897 1.00 89.81 82 VAL A O 1
ATOM 700 N N . LYS A 1 83 ? -6.942 5.957 -11.097 1.00 87.44 83 LYS A N 1
ATOM 701 C CA . LYS A 1 83 ? -7.745 6.939 -11.832 1.00 87.44 83 LYS A CA 1
ATOM 702 C C . LYS A 1 83 ? -7.202 8.343 -11.574 1.00 87.44 83 LYS A C 1
ATOM 704 O O . LYS A 1 83 ? -7.179 8.810 -10.435 1.00 87.44 83 LYS A O 1
ATOM 709 N N . LEU A 1 84 ? -6.799 9.034 -12.638 1.00 83.62 84 LEU A N 1
ATOM 710 C CA . LEU A 1 84 ? -6.434 10.447 -12.557 1.00 83.62 84 LEU A CA 1
ATOM 711 C C . LEU A 1 84 ? -7.705 11.301 -12.492 1.00 83.62 84 LEU A C 1
ATOM 713 O O . LEU A 1 84 ? -8.623 11.136 -13.296 1.00 83.62 84 LEU A O 1
ATOM 717 N N . VAL A 1 85 ? -7.752 12.208 -11.523 1.00 82.44 85 VAL A N 1
ATOM 718 C CA . VAL A 1 85 ? -8.846 13.152 -11.307 1.00 82.44 85 VAL A CA 1
ATOM 719 C C . VAL A 1 85 ? -8.352 14.546 -11.659 1.00 82.44 85 VAL A C 1
ATOM 721 O O . VAL A 1 85 ? -7.568 15.139 -10.921 1.00 82.44 85 VAL A O 1
ATOM 724 N N . LEU A 1 86 ? -8.828 15.040 -12.800 1.00 72.94 86 LEU A N 1
ATOM 725 C CA . LEU A 1 86 ? -8.477 16.352 -13.353 1.00 72.94 86 LEU A CA 1
ATOM 726 C C . LEU A 1 86 ? -9.526 17.424 -13.013 1.00 72.94 86 LEU A C 1
ATOM 728 O O . LEU A 1 86 ? -9.198 18.586 -12.812 1.00 72.94 86 LEU A O 1
ATOM 732 N N . ARG A 1 87 ? -10.799 17.025 -12.886 1.00 69.62 87 ARG A N 1
ATOM 733 C CA . ARG A 1 87 ? -11.932 17.939 -12.676 1.00 69.62 87 ARG A CA 1
ATOM 734 C C . ARG A 1 87 ? -12.482 17.863 -11.255 1.00 69.62 87 ARG A C 1
ATOM 736 O O . ARG A 1 87 ? -12.561 16.787 -10.664 1.00 69.62 87 ARG A O 1
ATOM 743 N N . ALA A 1 88 ? -12.965 18.998 -10.750 1.00 65.31 88 ALA A N 1
ATOM 744 C CA . ALA A 1 88 ? -13.512 19.134 -9.397 1.00 65.31 88 ALA A CA 1
ATOM 745 C C . ALA A 1 88 ? -14.738 18.237 -9.111 1.00 65.31 88 ALA A C 1
ATOM 747 O O . ALA A 1 88 ? -14.956 17.846 -7.971 1.00 65.31 88 ALA A O 1
ATOM 748 N N . GLN A 1 89 ? -15.513 17.855 -10.129 1.00 63.56 89 GLN A N 1
ATOM 749 C CA . GLN A 1 89 ? -16.705 17.000 -9.985 1.00 63.56 89 GLN A CA 1
ATOM 750 C C . GLN A 1 89 ? -16.414 15.596 -9.408 1.00 63.56 89 GLN A C 1
ATOM 752 O O . GLN A 1 89 ? -17.232 15.023 -8.687 1.00 63.56 89 GLN A O 1
ATOM 757 N N . ASP A 1 90 ? -15.208 15.069 -9.634 1.00 64.94 90 ASP A N 1
ATOM 758 C CA . ASP A 1 90 ? -14.764 13.778 -9.092 1.00 64.94 90 ASP A CA 1
ATOM 759 C C . ASP A 1 90 ? -14.149 13.924 -7.681 1.00 64.94 90 ASP A C 1
ATOM 761 O O . ASP A 1 90 ? -13.668 12.951 -7.094 1.00 64.94 90 ASP A O 1
ATOM 765 N N . ALA A 1 91 ? -14.179 15.129 -7.088 1.00 69.94 91 ALA A N 1
ATOM 766 C CA . ALA A 1 91 ? -13.496 15.400 -5.827 1.00 69.94 91 ALA A CA 1
ATOM 767 C C . ALA A 1 91 ? -14.149 14.746 -4.595 1.00 69.94 91 ALA A C 1
ATOM 769 O O . ALA A 1 91 ? -13.498 14.591 -3.560 1.00 69.94 91 ALA A O 1
ATOM 770 N N . HIS A 1 92 ? -15.409 14.314 -4.706 1.00 78.50 92 HIS A N 1
ATOM 771 C CA . HIS A 1 92 ? -16.145 13.645 -3.629 1.00 78.50 92 HIS A CA 1
ATOM 772 C C . HIS A 1 92 ? -15.448 12.362 -3.130 1.00 78.50 92 HIS A C 1
ATOM 774 O O . HIS A 1 92 ? -15.587 11.995 -1.961 1.00 78.50 92 HIS A O 1
ATOM 780 N N . VAL A 1 93 ? -14.656 11.698 -3.983 1.00 75.69 93 VAL A N 1
ATOM 781 C CA . VAL A 1 93 ? -13.868 10.516 -3.597 1.00 75.69 93 VAL A CA 1
ATOM 782 C C . VAL A 1 93 ? -12.797 10.872 -2.559 1.00 75.69 93 VAL A C 1
ATOM 784 O O . VAL A 1 93 ? -12.575 10.105 -1.620 1.00 75.69 93 VAL A O 1
ATOM 787 N N . PHE A 1 94 ? -12.189 12.059 -2.664 1.00 84.12 94 PHE A N 1
ATOM 788 C CA . PHE A 1 94 ? -11.203 12.530 -1.688 1.00 84.12 94 PHE A CA 1
ATOM 789 C C . PHE A 1 94 ? -11.851 12.822 -0.335 1.00 84.12 94 PHE A C 1
ATOM 791 O O . PHE A 1 94 ? -11.313 12.402 0.684 1.00 84.12 94 PHE A O 1
ATOM 798 N N . ALA A 1 95 ? -13.054 13.408 -0.317 1.00 86.88 95 ALA A N 1
ATOM 799 C CA . ALA A 1 95 ? -13.780 13.681 0.926 1.00 86.88 95 ALA A CA 1
ATOM 800 C C . ALA A 1 95 ? -14.065 12.398 1.732 1.00 86.88 95 ALA A C 1
ATOM 802 O O . ALA A 1 95 ? -13.966 12.389 2.961 1.00 86.88 95 ALA A O 1
ATOM 803 N N . LYS A 1 96 ? -14.370 11.280 1.054 1.00 86.88 96 LYS A N 1
ATOM 804 C CA . LYS A 1 96 ? -14.550 9.976 1.715 1.00 86.88 96 LYS A CA 1
ATOM 805 C C . LYS A 1 96 ? -13.254 9.486 2.368 1.00 86.88 96 LYS A C 1
ATOM 807 O O . LYS A 1 96 ? -13.293 8.989 3.494 1.00 86.88 96 LYS A O 1
ATOM 812 N N . HIS A 1 97 ? -12.124 9.615 1.674 1.00 88.19 97 HIS A N 1
ATOM 813 C CA . HIS A 1 97 ? -10.824 9.223 2.217 1.00 88.19 97 HIS A CA 1
ATOM 814 C C . HIS A 1 97 ? -10.390 10.137 3.374 1.00 88.19 97 HIS A C 1
ATOM 816 O O . HIS A 1 97 ? -10.020 9.641 4.435 1.00 88.19 97 HIS A O 1
ATOM 822 N N . GLU A 1 98 ? -10.523 11.456 3.224 1.00 91.69 98 GLU A N 1
ATOM 823 C CA . GLU A 1 98 ? -10.243 12.444 4.275 1.00 91.69 98 GLU A CA 1
ATOM 824 C C . GLU A 1 98 ? -11.071 12.178 5.536 1.00 91.69 98 GLU A C 1
ATOM 826 O O . GLU A 1 98 ? -10.548 12.206 6.652 1.00 91.69 98 GLU A O 1
ATOM 831 N N . ARG A 1 99 ? -12.356 11.838 5.367 1.00 93.81 99 ARG A N 1
ATOM 832 C CA . ARG A 1 99 ? -13.223 11.436 6.475 1.00 93.81 99 ARG A CA 1
ATOM 833 C C . ARG A 1 99 ? -12.703 10.184 7.178 1.00 93.81 99 ARG A C 1
ATOM 835 O O . ARG A 1 99 ? -12.611 10.195 8.403 1.00 93.81 99 ARG A O 1
ATOM 842 N N . LEU A 1 100 ? -12.322 9.142 6.433 1.00 94.75 100 LEU A N 1
ATOM 843 C CA . LEU A 1 100 ? -11.752 7.919 7.011 1.00 94.75 100 LEU A CA 1
ATOM 844 C C . LEU A 1 100 ? -10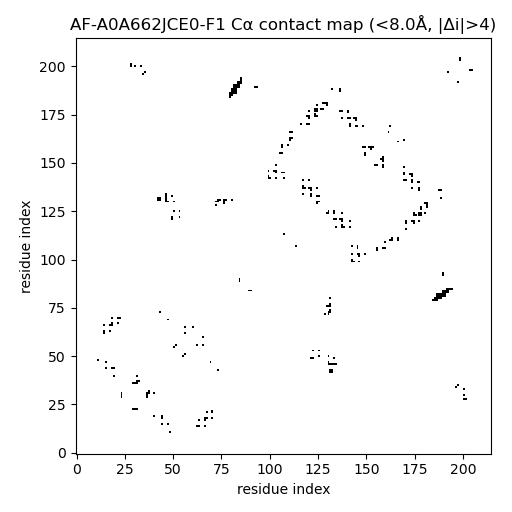.480 8.221 7.819 1.00 94.75 100 LEU A C 1
ATOM 846 O O . LEU A 1 100 ? -10.331 7.736 8.943 1.00 94.75 100 LEU A O 1
ATOM 850 N N . VAL A 1 101 ? -9.576 9.039 7.273 1.00 96.06 101 VAL A N 1
ATOM 851 C CA . VAL A 1 101 ? -8.346 9.464 7.961 1.00 96.06 101 VAL A CA 1
ATOM 852 C C . VAL A 1 101 ? -8.686 10.213 9.248 1.00 96.06 101 VAL A C 1
ATOM 854 O O . VAL A 1 101 ? -8.169 9.866 10.311 1.00 96.06 101 VAL A O 1
ATOM 857 N N . LYS A 1 102 ? -9.609 11.180 9.185 1.00 96.81 102 LYS A N 1
ATOM 858 C CA . LYS A 1 102 ? -10.055 11.956 10.349 1.00 96.81 102 LYS A CA 1
ATOM 859 C C . LYS A 1 102 ? -10.667 11.062 11.427 1.00 96.81 102 LYS A C 1
ATOM 861 O O . LYS A 1 102 ? -10.250 11.133 12.580 1.00 96.81 102 LYS A O 1
ATOM 866 N N . GLU A 1 103 ? -11.613 10.200 11.064 1.00 96.75 103 GLU A N 1
ATOM 867 C CA . GLU A 1 103 ? -12.357 9.350 12.005 1.00 96.75 103 GLU A CA 1
ATOM 868 C C . GLU A 1 103 ? -11.479 8.286 12.685 1.00 96.75 103 GLU A C 1
ATOM 870 O O . GLU A 1 103 ? -11.780 7.876 13.810 1.00 96.75 103 GLU A O 1
ATOM 875 N N . THR A 1 104 ? -10.382 7.876 12.039 1.00 97.62 104 THR A N 1
ATOM 876 C CA . THR A 1 104 ? -9.443 6.860 12.552 1.00 97.62 104 THR A CA 1
ATOM 877 C C . THR A 1 104 ? -8.170 7.440 13.163 1.00 97.62 104 THR A C 1
ATOM 879 O O . THR A 1 104 ? -7.406 6.697 13.776 1.00 97.62 104 THR A O 1
ATOM 882 N N . SER A 1 105 ? -7.937 8.749 13.032 1.00 97.69 105 SER A N 1
ATOM 883 C CA . SER A 1 105 ? -6.710 9.441 13.456 1.00 97.69 105 SER A CA 1
ATOM 884 C C . SER A 1 105 ? -6.294 9.137 14.900 1.00 97.69 105 SER A C 1
ATOM 886 O O . SER A 1 105 ? -5.135 8.801 15.137 1.00 97.69 105 SER A O 1
ATOM 888 N N . TYR A 1 106 ? -7.244 9.179 15.841 1.00 97.56 106 TYR A N 1
ATOM 889 C CA . TYR A 1 106 ? -6.999 8.937 17.265 1.00 97.56 106 TYR A CA 1
ATOM 890 C C . TYR A 1 106 ? -6.429 7.540 17.550 1.00 97.56 106 TYR A C 1
ATOM 892 O O . TYR A 1 106 ? -5.455 7.420 18.300 1.00 97.56 106 TYR A O 1
ATOM 900 N N . LEU A 1 107 ? -7.016 6.502 16.938 1.00 98.00 107 LEU A N 1
ATOM 901 C CA . LEU A 1 107 ? -6.566 5.115 17.086 1.00 98.00 107 LEU A CA 1
ATOM 902 C C . LEU A 1 107 ? -5.292 4.855 16.286 1.00 98.00 107 LEU A C 1
ATOM 904 O O . LEU A 1 107 ? -4.388 4.196 16.786 1.00 98.00 107 LEU A O 1
ATOM 908 N N . TRP A 1 108 ? -5.201 5.403 15.072 1.00 98.25 108 TRP A N 1
ATOM 909 C CA . TRP A 1 108 ? -4.033 5.268 14.205 1.00 98.25 108 TRP A CA 1
ATOM 910 C C . TRP A 1 108 ? -2.760 5.753 14.897 1.00 98.25 108 TRP A C 1
ATOM 912 O O . TRP A 1 108 ? -1.787 5.013 14.981 1.00 98.25 108 TRP A O 1
ATOM 922 N N . SER A 1 109 ? -2.776 6.957 15.477 1.00 97.50 109 SER A N 1
ATOM 923 C CA . SER A 1 109 ? -1.592 7.529 16.132 1.00 97.50 109 SER A CA 1
ATOM 924 C C . SER A 1 109 ? -1.186 6.813 17.428 1.00 97.50 109 SER A C 1
ATOM 926 O O . SER A 1 109 ? -0.167 7.161 18.016 1.00 97.50 109 SER A O 1
ATOM 928 N N . ARG A 1 110 ? -2.006 5.877 17.922 1.00 97.75 110 ARG A N 1
ATOM 929 C CA . ARG A 1 110 ? -1.784 5.104 19.158 1.00 97.75 110 ARG A CA 1
ATOM 930 C C . ARG A 1 110 ? -1.769 3.597 18.900 1.00 97.75 110 ARG A C 1
ATOM 932 O O . ARG A 1 110 ? -1.801 2.815 19.850 1.00 97.75 110 ARG A O 1
ATOM 939 N N . PHE A 1 111 ? -1.744 3.192 17.631 1.00 98.00 111 PHE A N 1
ATOM 940 C CA . PHE A 1 111 ? -1.725 1.794 17.236 1.00 98.00 111 PHE A CA 1
ATOM 941 C C . PHE A 1 111 ? -0.367 1.174 17.621 1.00 98.00 111 PHE A C 1
ATOM 943 O O . PHE A 1 111 ? 0.668 1.684 17.186 1.00 98.00 111 PHE A O 1
ATOM 950 N N . PRO A 1 112 ? -0.331 0.087 18.415 1.00 96.06 112 PRO A N 1
ATOM 951 C CA . PRO A 1 112 ? 0.925 -0.567 18.782 1.00 96.06 112 PRO A CA 1
ATOM 952 C C . PRO A 1 112 ? 1.615 -1.193 17.565 1.00 96.06 112 PRO A C 1
ATOM 954 O O . PRO A 1 112 ? 0.981 -1.968 16.853 1.00 96.06 112 PRO A O 1
ATOM 957 N N . TYR A 1 113 ? 2.906 -0.912 17.363 1.00 96.50 113 TYR A N 1
ATOM 958 C CA . TYR A 1 113 ? 3.697 -1.482 16.256 1.00 96.50 113 TYR A CA 1
ATOM 959 C C . TYR A 1 113 ? 3.074 -1.200 14.878 1.00 96.50 113 TYR A C 1
ATOM 961 O O . TYR A 1 113 ? 2.905 -2.086 14.039 1.00 96.50 113 TYR A O 1
ATOM 969 N N . LEU A 1 114 ? 2.639 0.049 14.669 1.00 97.62 114 LEU A N 1
ATOM 970 C CA . LEU A 1 114 ? 1.938 0.454 13.451 1.00 97.62 114 LEU A CA 1
ATOM 971 C C . LEU A 1 114 ? 2.768 0.215 12.182 1.00 97.62 114 LEU A C 1
ATOM 973 O O . LEU A 1 114 ? 2.202 -0.204 11.175 1.00 97.62 114 LEU A O 1
ATOM 977 N N . SER A 1 115 ? 4.079 0.474 12.214 1.00 97.19 115 SER A N 1
ATOM 978 C CA . SER A 1 115 ? 4.960 0.229 11.064 1.00 97.19 115 SER A CA 1
ATOM 979 C C . SER A 1 115 ? 4.935 -1.235 10.647 1.00 97.19 115 SER A C 1
ATOM 981 O O . SER A 1 115 ? 4.682 -1.538 9.487 1.00 97.19 115 SER A O 1
ATOM 983 N N . GLU A 1 116 ? 5.093 -2.140 11.606 1.00 98.00 116 GLU A N 1
ATOM 984 C CA . GLU A 1 116 ? 5.105 -3.583 11.403 1.00 98.00 116 GLU A CA 1
ATOM 985 C C . GLU A 1 116 ? 3.731 -4.071 10.930 1.00 98.00 116 GLU A C 1
ATOM 987 O O . GLU A 1 116 ? 3.629 -4.909 10.035 1.00 98.00 116 GLU A O 1
ATOM 992 N N . ALA A 1 117 ? 2.650 -3.505 11.474 1.00 98.38 117 ALA A N 1
ATOM 993 C CA . ALA A 1 117 ? 1.298 -3.777 11.002 1.00 98.38 117 ALA A CA 1
ATOM 994 C C . ALA A 1 117 ? 1.108 -3.373 9.531 1.00 98.38 117 ALA A C 1
ATOM 996 O O . ALA A 1 117 ? 0.536 -4.142 8.757 1.00 98.38 117 ALA A O 1
ATOM 997 N N . VAL A 1 118 ? 1.593 -2.193 9.130 1.00 98.50 118 VAL A N 1
ATOM 998 C CA . VAL A 1 118 ? 1.550 -1.739 7.732 1.00 98.50 118 VAL A CA 1
ATOM 999 C C . VAL A 1 118 ? 2.405 -2.645 6.845 1.00 98.50 118 VAL A C 1
ATOM 1001 O O . VAL A 1 118 ? 1.924 -3.070 5.796 1.00 98.50 118 VAL A O 1
ATOM 1004 N N . GLU A 1 119 ? 3.616 -3.009 7.271 1.00 98.31 119 GLU A N 1
ATOM 1005 C CA . GLU A 1 119 ? 4.508 -3.912 6.530 1.00 98.31 119 GLU A CA 1
ATOM 1006 C C . GLU A 1 119 ? 3.873 -5.283 6.275 1.00 98.31 119 GLU A C 1
ATOM 1008 O O . GLU A 1 119 ? 3.899 -5.771 5.145 1.00 98.31 119 GLU A O 1
ATOM 1013 N N . LEU A 1 120 ? 3.214 -5.871 7.279 1.00 98.62 120 LEU A N 1
ATOM 1014 C CA . LEU A 1 120 ? 2.502 -7.143 7.124 1.00 98.62 120 LEU A CA 1
ATOM 1015 C C . LEU A 1 120 ? 1.342 -7.049 6.122 1.00 98.62 120 LEU A C 1
ATOM 1017 O O . LEU A 1 120 ? 1.066 -7.998 5.382 1.00 98.62 120 LEU A O 1
ATOM 1021 N N . VAL A 1 121 ? 0.646 -5.910 6.079 1.00 98.75 121 VAL A N 1
ATOM 1022 C CA . VAL A 1 121 ? -0.419 -5.675 5.094 1.00 98.75 121 VAL A CA 1
ATOM 1023 C C . VAL A 1 121 ? 0.174 -5.451 3.697 1.00 98.75 121 VAL A C 1
ATOM 1025 O O . VAL A 1 121 ? -0.379 -5.962 2.723 1.00 98.75 121 VAL A O 1
ATOM 1028 N N . VAL A 1 122 ? 1.318 -4.772 3.582 1.00 98.81 122 VAL A N 1
ATOM 1029 C CA . VAL A 1 122 ? 2.074 -4.644 2.323 1.00 98.81 122 VAL A CA 1
ATOM 1030 C C . VAL A 1 122 ? 2.507 -6.018 1.801 1.00 98.81 122 VAL A C 1
ATOM 1032 O O . VAL A 1 122 ? 2.270 -6.321 0.632 1.00 98.81 122 VAL A O 1
ATOM 1035 N N . ASP A 1 123 ? 3.043 -6.886 2.661 1.00 98.62 123 ASP A N 1
ATOM 1036 C CA . ASP A 1 123 ? 3.409 -8.264 2.298 1.00 98.62 123 ASP A CA 1
ATOM 1037 C C . ASP A 1 123 ? 2.191 -9.050 1.797 1.00 98.62 123 ASP A C 1
ATOM 1039 O O . ASP A 1 123 ? 2.262 -9.793 0.814 1.00 98.62 123 ASP A O 1
ATOM 1043 N N . ALA A 1 124 ? 1.033 -8.842 2.429 1.00 98.69 124 ALA A N 1
ATOM 1044 C CA . ALA A 1 124 ? -0.216 -9.451 2.000 1.00 98.69 124 ALA A CA 1
ATOM 1045 C C . ALA A 1 124 ? -0.662 -8.975 0.606 1.00 98.69 124 ALA A C 1
ATOM 1047 O O . ALA A 1 124 ? -1.100 -9.812 -0.186 1.00 98.69 124 ALA A O 1
ATOM 1048 N N . LEU A 1 125 ? -0.526 -7.683 0.285 1.00 98.69 125 LEU A N 1
ATOM 1049 C CA . LEU A 1 125 ? -0.807 -7.132 -1.051 1.00 98.69 125 LEU A CA 1
ATOM 1050 C C . LEU A 1 125 ? 0.131 -7.723 -2.111 1.00 98.69 125 LEU A C 1
ATOM 1052 O O . LEU A 1 125 ? -0.327 -8.234 -3.136 1.00 98.69 125 LEU A O 1
ATOM 1056 N N . ILE A 1 126 ? 1.435 -7.740 -1.828 1.00 98.44 126 ILE A N 1
ATOM 1057 C CA . ILE A 1 126 ? 2.452 -8.280 -2.739 1.00 98.44 126 ILE A CA 1
ATOM 1058 C C . ILE A 1 126 ? 2.218 -9.772 -2.998 1.00 98.44 126 ILE A C 1
ATOM 1060 O O . ILE A 1 126 ? 2.307 -10.213 -4.145 1.00 98.44 126 ILE A O 1
ATOM 1064 N N . SER A 1 127 ? 1.814 -10.536 -1.976 1.00 98.00 127 SER A N 1
ATOM 1065 C CA . SER A 1 127 ? 1.502 -11.968 -2.112 1.00 98.00 127 SER A CA 1
ATOM 1066 C C . SER A 1 127 ? 0.357 -12.274 -3.087 1.00 98.00 127 SER A C 1
ATOM 1068 O O . SER A 1 127 ? 0.208 -13.413 -3.525 1.00 98.00 127 SER A O 1
ATOM 1070 N N . VAL A 1 128 ? -0.457 -11.270 -3.433 1.00 97.19 128 VAL A N 1
ATOM 1071 C CA . VAL A 1 128 ? -1.536 -11.370 -4.428 1.00 97.19 128 VAL A CA 1
ATOM 1072 C C . VAL A 1 128 ? -1.291 -10.490 -5.658 1.00 97.19 128 VAL A C 1
ATOM 1074 O O . VAL A 1 128 ? -2.225 -10.197 -6.402 1.00 97.19 128 VAL A O 1
ATOM 1077 N N . SER A 1 129 ? -0.036 -10.089 -5.880 1.00 96.19 129 SER A N 1
ATOM 1078 C CA . SER A 1 129 ? 0.410 -9.264 -7.009 1.00 96.19 129 SER A CA 1
ATOM 1079 C C . SER A 1 129 ? -0.244 -7.879 -7.089 1.00 96.19 129 SER A C 1
ATOM 1081 O O . SER A 1 129 ? -0.283 -7.277 -8.161 1.00 96.19 129 SER A O 1
ATOM 1083 N N . GLU A 1 130 ? -0.721 -7.331 -5.969 1.00 97.19 130 GLU A N 1
ATOM 1084 C CA . GLU A 1 130 ? -1.040 -5.905 -5.872 1.00 97.19 130 GLU A CA 1
ATOM 1085 C C . GLU A 1 130 ? 0.256 -5.147 -5.570 1.00 97.19 130 GLU A C 1
ATOM 1087 O O . GLU A 1 130 ? 0.675 -5.022 -4.421 1.00 97.19 130 GLU A O 1
ATOM 1092 N N . LEU A 1 131 ? 0.933 -4.719 -6.639 1.00 96.06 131 LEU A N 1
ATOM 1093 C CA . LEU A 1 131 ? 2.296 -4.176 -6.581 1.00 96.06 131 LEU A CA 1
ATOM 1094 C C . LEU A 1 131 ? 2.357 -2.649 -6.627 1.00 96.06 131 LEU A C 1
ATOM 1096 O O . LEU A 1 131 ? 3.423 -2.094 -6.409 1.00 96.06 131 LEU A O 1
ATOM 1100 N N . CYS A 1 132 ? 1.251 -1.977 -6.944 1.00 94.38 132 CYS A N 1
ATOM 1101 C CA . CYS A 1 132 ? 1.206 -0.530 -7.133 1.00 94.38 132 CYS A CA 1
ATOM 1102 C C . CYS A 1 132 ? 0.526 0.154 -5.941 1.00 94.38 132 CYS A C 1
ATOM 1104 O O . CYS A 1 132 ? -0.519 -0.309 -5.480 1.00 94.38 132 CYS A O 1
ATOM 1106 N N . PHE A 1 133 ? 1.100 1.263 -5.465 1.00 95.94 133 PHE A N 1
ATOM 1107 C CA . PHE A 1 133 ? 0.650 2.024 -4.299 1.00 95.94 133 PHE A CA 1
ATOM 1108 C C . PHE A 1 133 ? 0.529 1.173 -3.029 1.00 95.94 133 PHE A C 1
ATOM 1110 O O . PHE A 1 133 ? -0.414 1.339 -2.249 1.00 95.94 133 PHE A O 1
ATOM 1117 N N . THR A 1 134 ? 1.474 0.263 -2.780 1.00 97.88 134 THR A N 1
ATOM 1118 C CA . THR A 1 134 ? 1.321 -0.748 -1.723 1.00 97.88 134 THR A CA 1
ATOM 1119 C C . THR A 1 134 ? 1.175 -0.113 -0.342 1.00 97.88 134 THR A C 1
ATOM 1121 O O . THR A 1 134 ? 0.315 -0.532 0.427 1.00 97.88 134 THR A O 1
ATOM 1124 N N . ASN A 1 135 ? 1.934 0.94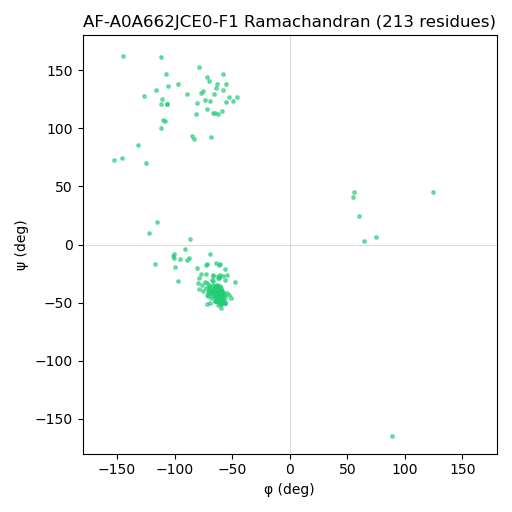8 -0.043 1.00 97.44 135 ASN A N 1
ATOM 1125 C CA . ASN A 1 135 ? 1.834 1.661 1.237 1.00 97.44 135 ASN A CA 1
ATOM 1126 C C . ASN A 1 135 ? 0.485 2.371 1.406 1.00 97.44 135 ASN A C 1
ATOM 1128 O O . ASN A 1 135 ? -0.138 2.264 2.460 1.00 97.44 135 ASN A O 1
ATOM 1132 N N . LEU A 1 136 ? 0.007 3.057 0.362 1.00 95.75 136 LEU A N 1
ATOM 1133 C CA . LEU A 1 136 ? -1.277 3.760 0.400 1.00 95.75 136 LEU A CA 1
ATOM 1134 C C . LEU A 1 136 ? -2.440 2.773 0.561 1.00 95.75 136 LEU A C 1
ATOM 1136 O O . LEU A 1 136 ? -3.349 2.999 1.361 1.00 95.75 136 LEU A O 1
ATOM 1140 N N . LEU A 1 137 ? -2.409 1.662 -0.181 1.00 97.31 137 LEU A N 1
ATOM 1141 C CA . LEU A 1 137 ? -3.417 0.611 -0.079 1.00 97.31 137 LEU A CA 1
ATOM 1142 C C . LEU A 1 137 ? -3.368 -0.084 1.284 1.00 97.31 137 LEU A C 1
ATOM 1144 O O . LEU A 1 137 ? -4.428 -0.362 1.848 1.00 97.31 137 LEU A O 1
ATOM 1148 N N . ALA A 1 138 ? -2.177 -0.325 1.836 1.00 98.44 138 ALA A N 1
ATOM 1149 C CA . ALA A 1 138 ? -2.017 -0.912 3.161 1.00 98.44 138 ALA A CA 1
ATOM 1150 C C . ALA A 1 138 ? -2.564 0.006 4.261 1.00 98.44 138 ALA A C 1
ATOM 1152 O O . ALA A 1 138 ? -3.381 -0.440 5.069 1.00 98.44 138 ALA A O 1
ATOM 1153 N N . GLU A 1 139 ? -2.205 1.293 4.247 1.00 97.94 139 GLU A N 1
ATOM 1154 C CA . GLU A 1 139 ? -2.742 2.285 5.183 1.00 97.94 139 GLU A CA 1
ATOM 1155 C C . GLU A 1 139 ? -4.266 2.392 5.068 1.00 97.94 139 GLU A C 1
ATOM 1157 O O . GLU A 1 139 ? -4.970 2.274 6.071 1.00 97.94 139 GLU A O 1
ATOM 1162 N N . SER A 1 140 ? -4.793 2.556 3.853 1.00 96.75 140 SER A N 1
ATOM 1163 C CA . SER A 1 140 ? -6.237 2.663 3.616 1.00 96.75 140 SER A CA 1
ATOM 1164 C C . SER A 1 140 ? -6.988 1.413 4.093 1.00 96.75 140 SER A C 1
ATOM 1166 O O . SER A 1 140 ? -8.033 1.512 4.742 1.00 96.75 140 SER A O 1
ATOM 1168 N N . THR A 1 141 ? -6.423 0.227 3.845 1.00 97.94 141 THR A N 1
ATOM 1169 C CA . THR A 1 141 ? -6.983 -1.054 4.295 1.00 97.94 141 THR A CA 1
ATOM 1170 C C . THR A 1 141 ? -7.011 -1.143 5.819 1.00 97.94 141 THR A C 1
ATOM 1172 O O . THR A 1 141 ? -8.058 -1.448 6.396 1.00 97.94 141 THR A O 1
ATOM 1175 N N . LEU A 1 142 ? -5.894 -0.828 6.478 1.00 98.38 142 LEU A N 1
ATOM 1176 C CA . LEU A 1 142 ? -5.776 -0.889 7.931 1.00 98.38 142 LEU A CA 1
ATOM 1177 C C . LEU A 1 142 ? -6.670 0.156 8.616 1.00 98.38 142 LEU A C 1
ATOM 1179 O O . LEU A 1 142 ? -7.370 -0.171 9.574 1.00 98.38 142 LEU A O 1
ATOM 1183 N N . ARG A 1 143 ? -6.748 1.383 8.081 1.00 98.31 143 ARG A N 1
ATOM 1184 C CA . ARG A 1 143 ? -7.711 2.401 8.533 1.00 98.31 143 ARG A CA 1
ATOM 1185 C C . ARG A 1 143 ? -9.152 1.943 8.351 1.00 98.31 143 ARG A C 1
ATOM 1187 O O . ARG A 1 143 ? -9.972 2.158 9.236 1.00 98.31 14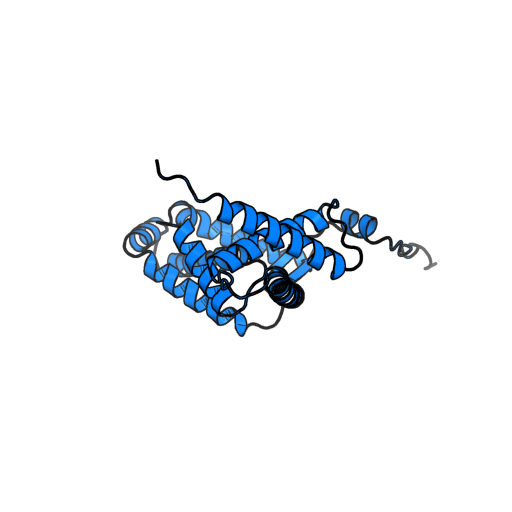3 ARG A O 1
ATOM 1194 N N . GLY A 1 144 ? -9.468 1.279 7.242 1.00 97.62 144 GLY A N 1
ATOM 1195 C CA . GLY A 1 144 ? -10.792 0.705 7.010 1.00 97.62 144 GLY A CA 1
ATOM 1196 C C . GLY A 1 144 ? -11.194 -0.317 8.079 1.00 97.62 144 GLY A C 1
ATOM 1197 O O . GLY A 1 144 ? -12.345 -0.314 8.519 1.00 97.62 144 GLY A O 1
ATOM 1198 N N . GLU A 1 145 ? -10.259 -1.161 8.526 1.00 97.69 145 GLU A N 1
ATOM 1199 C CA . GLU A 1 145 ? -10.504 -2.069 9.654 1.00 97.69 145 GLU A CA 1
ATOM 1200 C C . GLU A 1 145 ? -10.587 -1.329 10.988 1.00 97.69 145 GLU A C 1
ATOM 1202 O O . GLU A 1 145 ? -11.484 -1.616 11.774 1.00 97.69 145 GLU A O 1
ATOM 1207 N N . LEU A 1 146 ? -9.727 -0.335 11.237 1.00 97.12 146 LEU A N 1
ATOM 1208 C CA . LEU A 1 146 ? -9.803 0.485 12.450 1.00 97.12 146 LEU A CA 1
ATOM 1209 C C . LEU A 1 146 ? -11.124 1.238 12.569 1.00 97.12 146 LEU A C 1
ATOM 1211 O O . LEU A 1 146 ? -11.652 1.377 13.667 1.00 97.12 146 LEU A O 1
ATOM 1215 N N . TYR A 1 147 ? -11.675 1.696 11.450 1.00 97.25 147 TYR A N 1
ATOM 1216 C CA . TYR A 1 147 ? -12.976 2.341 11.428 1.00 97.25 147 TYR A CA 1
ATOM 1217 C C . TYR A 1 147 ? -14.092 1.382 11.859 1.00 97.25 147 TYR A C 1
ATOM 1219 O O . TYR A 1 147 ? -14.866 1.707 12.757 1.00 97.25 147 TYR A O 1
ATOM 1227 N N . ARG A 1 148 ? -14.127 0.165 11.295 1.00 95.19 148 ARG A N 1
ATOM 1228 C CA . ARG A 1 148 ? -15.063 -0.893 11.727 1.00 95.19 148 ARG A CA 1
ATOM 1229 C C . ARG A 1 148 ? -14.862 -1.271 13.193 1.00 95.19 148 ARG A C 1
ATOM 1231 O O . ARG A 1 148 ? -15.827 -1.451 13.932 1.00 95.19 148 ARG A O 1
ATOM 1238 N N . TYR A 1 149 ? -13.604 -1.368 13.610 1.00 93.12 149 TYR A N 1
ATOM 1239 C CA . TYR A 1 149 ? -13.231 -1.687 14.980 1.00 93.12 149 TYR A CA 1
ATOM 1240 C C . TYR A 1 149 ? -13.758 -0.626 15.950 1.00 93.12 149 TYR A C 1
ATOM 1242 O O . TYR A 1 149 ? -14.440 -0.961 16.911 1.00 93.12 149 TYR A O 1
ATOM 1250 N N . LYS A 1 150 ? -13.546 0.659 15.641 1.00 94.56 150 LYS A N 1
ATOM 1251 C CA . LYS A 1 150 ? -14.090 1.798 16.389 1.00 94.56 150 LYS A CA 1
ATOM 1252 C C . LYS A 1 150 ? -15.614 1.743 16.501 1.00 94.56 150 LYS A C 1
ATOM 1254 O O . LYS A 1 150 ? -16.136 1.910 17.594 1.00 94.56 150 LYS A O 1
ATOM 1259 N N . GLN A 1 151 ? -16.317 1.443 15.408 1.00 94.81 151 GLN A N 1
ATOM 1260 C CA . GLN A 1 151 ? -17.784 1.329 15.395 1.00 94.81 151 GLN A CA 1
ATOM 1261 C C . GLN A 1 151 ? -18.335 0.187 16.268 1.00 94.81 151 GLN A C 1
ATOM 1263 O O . GLN A 1 151 ? -19.525 0.177 16.570 1.00 94.81 151 GLN A O 1
ATOM 1268 N N . THR A 1 152 ? -17.496 -0.770 16.672 1.00 94.62 152 THR A N 1
ATOM 1269 C CA . THR A 1 152 ? -17.904 -1.904 17.518 1.00 94.62 152 THR A CA 1
ATOM 1270 C C . THR A 1 152 ? -17.979 -1.530 19.005 1.00 94.62 152 THR A C 1
ATOM 1272 O O . THR A 1 152 ? -18.648 -2.216 19.776 1.00 94.62 152 THR A O 1
ATOM 1275 N N . TYR A 1 153 ? -17.312 -0.451 19.425 1.00 94.50 153 TYR A N 1
ATOM 1276 C CA . TYR A 1 153 ? -17.215 -0.041 20.829 1.00 94.50 153 TYR A CA 1
ATOM 1277 C C . TYR A 1 153 ? -17.969 1.261 21.095 1.00 94.50 153 TYR A C 1
ATOM 1279 O O . TYR A 1 153 ? -18.274 2.023 20.179 1.00 94.50 153 TYR A O 1
ATOM 1287 N N . LYS A 1 154 ? -18.283 1.523 22.370 1.00 91.31 154 LYS A N 1
ATOM 1288 C CA . LYS A 1 154 ? -19.118 2.672 22.752 1.00 91.31 154 LYS A CA 1
ATOM 1289 C C . LYS A 1 154 ? -18.359 3.997 22.728 1.00 91.31 154 LYS A C 1
ATOM 1291 O O . LYS A 1 154 ? -18.986 5.042 22.583 1.00 91.31 154 LYS A O 1
ATOM 1296 N N . SER A 1 155 ? -17.038 3.961 22.901 1.00 94.81 155 SER A N 1
ATOM 1297 C CA . SER A 1 155 ? -16.179 5.146 22.866 1.00 94.81 155 SER A CA 1
ATOM 1298 C C . SER A 1 155 ? -14.810 4.851 22.255 1.00 94.81 155 SER A C 1
ATOM 1300 O O . SER A 1 155 ? -14.374 3.696 22.186 1.00 94.81 155 SER A O 1
ATOM 1302 N N . ASP A 1 156 ? -14.113 5.913 21.852 1.00 94.00 156 ASP A N 1
ATOM 1303 C CA . ASP A 1 156 ? -12.760 5.833 21.299 1.00 94.00 156 ASP A CA 1
ATOM 1304 C C . ASP A 1 156 ? -11.754 5.287 22.328 1.00 94.00 156 ASP A C 1
ATOM 1306 O O . ASP A 1 156 ? -10.858 4.524 21.969 1.00 94.00 156 ASP A O 1
ATOM 1310 N N . GLU A 1 157 ? -11.924 5.597 23.615 1.00 96.31 157 GLU A N 1
ATOM 1311 C CA . GLU A 1 157 ? -11.087 5.086 24.708 1.00 96.31 157 GLU A CA 1
ATOM 1312 C C . GLU A 1 157 ? -11.302 3.588 24.931 1.00 96.31 157 GLU A C 1
ATOM 1314 O O . GLU A 1 157 ? -10.350 2.845 25.185 1.00 96.31 157 GLU A O 1
ATOM 1319 N N . GLU A 1 158 ? -12.549 3.118 24.841 1.00 96.50 158 GLU A N 1
ATOM 1320 C CA . GLU A 1 158 ? -12.839 1.690 24.910 1.00 96.50 158 GLU A CA 1
ATOM 1321 C C . GLU A 1 158 ? -12.219 0.954 23.719 1.00 96.50 158 GLU A C 1
ATOM 1323 O O . GLU A 1 158 ? -11.510 -0.037 23.927 1.00 96.50 158 GLU A O 1
ATOM 1328 N N . ALA A 1 159 ? -12.408 1.478 22.503 1.00 96.88 159 ALA A N 1
ATOM 1329 C CA . ALA A 1 159 ? -11.795 0.939 21.295 1.00 96.88 159 ALA A CA 1
ATOM 1330 C C . ALA A 1 159 ? -10.265 0.896 21.411 1.00 96.88 159 ALA A C 1
ATOM 1332 O O . ALA A 1 159 ? -9.656 -0.123 21.093 1.00 96.88 159 ALA A O 1
ATOM 1333 N N . LEU A 1 160 ? -9.636 1.954 21.931 1.00 97.31 160 LEU A N 1
ATOM 1334 C CA . LEU A 1 160 ? -8.189 2.000 22.120 1.00 97.31 160 LEU A CA 1
ATOM 1335 C C . LEU A 1 160 ? -7.700 0.940 23.110 1.00 97.31 160 LEU A C 1
ATOM 1337 O O . LEU A 1 160 ? -6.759 0.214 22.794 1.00 97.31 160 LEU A O 1
ATOM 1341 N N . ARG A 1 161 ? -8.341 0.797 24.279 1.00 96.75 161 ARG A N 1
ATOM 1342 C CA . ARG A 1 161 ? -7.952 -0.232 25.264 1.00 96.75 161 ARG A CA 1
ATOM 1343 C C . ARG A 1 161 ? -8.031 -1.638 24.672 1.00 96.75 161 ARG A C 1
ATOM 1345 O O . ARG A 1 161 ? -7.158 -2.467 24.919 1.00 96.75 161 ARG A O 1
ATOM 1352 N N . LYS A 1 162 ? -9.073 -1.912 23.883 1.00 96.62 162 LYS A N 1
ATOM 1353 C CA . LYS A 1 162 ? -9.258 -3.211 23.223 1.00 96.62 162 LYS A CA 1
ATOM 1354 C C . LYS A 1 162 ? -8.235 -3.429 22.109 1.00 96.62 162 LYS A C 1
ATOM 1356 O O . LYS A 1 162 ? -7.647 -4.508 22.046 1.00 96.62 162 LYS A O 1
ATOM 1361 N N . LEU A 1 163 ? -7.957 -2.393 21.318 1.00 96.94 163 LEU A N 1
ATOM 1362 C CA . LEU A 1 163 ? -6.922 -2.406 20.287 1.00 96.94 163 LEU A CA 1
ATOM 1363 C C . LEU A 1 163 ? -5.544 -2.696 20.892 1.00 96.94 163 LEU A C 1
ATOM 1365 O O . LEU A 1 163 ? -4.814 -3.526 20.367 1.00 96.94 163 LEU A O 1
ATOM 1369 N N . GLN A 1 164 ? -5.205 -2.052 22.010 1.00 95.44 164 GLN A N 1
ATOM 1370 C CA . GLN A 1 164 ? -3.934 -2.261 22.707 1.00 95.44 164 GLN A CA 1
ATOM 1371 C C . GLN A 1 164 ? -3.817 -3.667 23.305 1.00 95.44 164 GLN A C 1
ATOM 1373 O O . GLN A 1 164 ? -2.731 -4.239 23.300 1.00 95.44 164 GLN A O 1
ATOM 1378 N N . GLY A 1 165 ? -4.926 -4.245 23.777 1.00 96.25 165 GLY A N 1
ATOM 1379 C CA . GLY A 1 165 ? -4.950 -5.615 24.291 1.00 96.25 165 GLY A CA 1
ATOM 1380 C C . GLY A 1 165 ? -4.846 -6.699 23.211 1.00 96.25 165 GLY A C 1
ATOM 1381 O O . GLY A 1 165 ? -4.401 -7.804 23.509 1.00 96.25 165 GLY A O 1
ATOM 1382 N N . ASN A 1 166 ? -5.258 -6.419 21.967 1.00 95.31 166 ASN A N 1
ATOM 1383 C CA . ASN A 1 166 ? -5.169 -7.371 20.855 1.00 95.31 166 ASN A CA 1
ATOM 1384 C C . ASN A 1 166 ? -5.057 -6.669 19.482 1.00 95.31 166 ASN A C 1
ATOM 1386 O O . ASN A 1 166 ? -6.004 -6.705 18.685 1.00 95.31 166 ASN A O 1
ATOM 1390 N N . PRO A 1 167 ? -3.902 -6.058 19.162 1.00 95.88 167 PRO A N 1
ATOM 1391 C CA . PRO A 1 167 ? -3.723 -5.346 17.895 1.00 95.88 167 PRO A CA 1
ATOM 1392 C C . PRO A 1 167 ? -3.732 -6.303 16.694 1.00 95.88 167 PRO A C 1
ATOM 1394 O O . PRO A 1 167 ? -4.213 -5.954 15.613 1.00 95.88 167 PRO A O 1
ATOM 1397 N N . LEU A 1 168 ? -3.280 -7.548 16.894 1.00 96.62 168 LEU A N 1
ATOM 1398 C CA . LEU A 1 168 ? -3.204 -8.570 15.849 1.00 96.62 168 LEU A CA 1
ATOM 1399 C C . LEU A 1 168 ? -4.570 -8.932 15.257 1.00 96.62 168 LEU A C 1
ATOM 1401 O O . LEU A 1 168 ? -4.632 -9.306 14.088 1.00 96.62 168 LEU A O 1
ATOM 1405 N N . ALA A 1 169 ? -5.667 -8.795 16.007 1.00 95.62 169 ALA A N 1
ATOM 1406 C CA . ALA A 1 169 ? -7.009 -9.015 15.465 1.00 95.62 169 ALA A CA 1
ATOM 1407 C C . ALA A 1 169 ? -7.340 -8.043 14.316 1.00 95.62 169 ALA A C 1
ATOM 1409 O O . ALA A 1 169 ? -7.888 -8.454 13.286 1.00 95.62 169 ALA A O 1
ATOM 1410 N N . VAL A 1 170 ? -6.959 -6.769 14.461 1.00 97.44 170 VAL A N 1
ATOM 1411 C CA . VAL A 1 170 ? -7.150 -5.747 13.421 1.00 97.44 170 VAL A CA 1
ATOM 1412 C C . VAL A 1 170 ? -6.202 -5.998 12.251 1.00 97.44 170 VAL A C 1
ATOM 1414 O O . VAL A 1 170 ? -6.648 -6.004 11.104 1.00 97.44 170 VAL A O 1
ATOM 1417 N N . VAL A 1 171 ? -4.929 -6.305 12.526 1.00 98.38 171 VAL A N 1
ATOM 1418 C CA . VAL A 1 171 ? -3.939 -6.622 11.477 1.00 98.38 171 VAL A CA 1
ATOM 1419 C C . VAL A 1 171 ? -4.366 -7.839 10.657 1.00 98.38 171 VAL A C 1
ATOM 1421 O O . VAL A 1 171 ? -4.355 -7.793 9.430 1.00 98.38 171 VAL A O 1
ATOM 1424 N N . LYS A 1 172 ? -4.818 -8.919 11.306 1.00 98.44 172 LYS A N 1
ATOM 1425 C CA . LYS A 1 172 ? -5.297 -10.133 10.629 1.00 98.44 172 LYS A CA 1
ATOM 1426 C C . LYS A 1 172 ? -6.480 -9.827 9.707 1.00 98.44 172 LYS A C 1
ATOM 1428 O O . LYS A 1 172 ? -6.512 -10.301 8.572 1.00 98.44 172 LYS A O 1
ATOM 1433 N N . SER A 1 173 ? -7.420 -9.006 10.171 1.00 98.19 173 SER A N 1
ATOM 1434 C CA . SER A 1 173 ? -8.559 -8.558 9.360 1.00 98.19 173 SER A CA 1
ATOM 1435 C C . SER A 1 173 ? -8.094 -7.738 8.151 1.00 98.19 173 SER A C 1
ATOM 1437 O O . SER A 1 173 ? -8.541 -7.983 7.029 1.00 98.19 173 SER A O 1
ATOM 1439 N N . ALA A 1 174 ? -7.119 -6.847 8.350 1.00 98.56 174 ALA A N 1
ATOM 1440 C CA . ALA A 1 174 ? -6.551 -6.020 7.290 1.00 98.56 174 ALA A CA 1
ATOM 1441 C C . ALA A 1 174 ? -5.804 -6.863 6.246 1.00 98.56 174 ALA A C 1
ATOM 1443 O O . ALA A 1 174 ? -5.972 -6.641 5.051 1.00 98.56 174 ALA A O 1
ATOM 1444 N N . ILE A 1 175 ? -5.062 -7.890 6.668 1.00 98.75 175 ILE A N 1
ATOM 1445 C CA . ILE A 1 175 ? -4.403 -8.852 5.771 1.00 98.75 175 ILE A CA 1
ATOM 1446 C C . ILE A 1 175 ? -5.431 -9.582 4.897 1.00 98.75 175 ILE A C 1
ATOM 1448 O O . ILE A 1 175 ? -5.240 -9.689 3.684 1.00 98.75 175 ILE A O 1
ATOM 1452 N N . TYR A 1 176 ? -6.534 -10.072 5.476 1.00 98.44 176 TYR A N 1
ATOM 1453 C CA . TYR A 1 176 ? -7.589 -10.716 4.685 1.00 98.44 176 TYR A CA 1
ATOM 1454 C C . TYR A 1 176 ? -8.212 -9.748 3.680 1.00 98.44 176 TYR A C 1
ATOM 1456 O O . TYR A 1 176 ? -8.412 -10.107 2.516 1.00 98.44 176 TYR A O 1
ATOM 1464 N N . ARG A 1 177 ? -8.471 -8.507 4.104 1.00 98.12 177 ARG A N 1
ATOM 1465 C CA . ARG A 1 177 ? -9.001 -7.464 3.225 1.00 98.12 177 ARG A CA 1
ATOM 1466 C C . ARG A 1 177 ? -8.036 -7.140 2.086 1.00 98.12 177 ARG A C 1
ATOM 1468 O O . ARG A 1 177 ? -8.474 -7.119 0.939 1.00 98.12 177 ARG A O 1
ATOM 1475 N N . ALA A 1 178 ? -6.751 -6.967 2.374 1.00 98.31 178 ALA A N 1
ATOM 1476 C CA . ALA A 1 178 ? -5.714 -6.722 1.377 1.00 98.31 178 ALA A CA 1
ATOM 1477 C C . ALA A 1 178 ? -5.660 -7.841 0.329 1.00 98.31 178 ALA A C 1
ATOM 1479 O O . ALA A 1 178 ? -5.741 -7.576 -0.868 1.00 98.31 178 ALA A O 1
ATOM 1480 N N . LYS A 1 179 ? -5.652 -9.108 0.763 1.00 98.31 179 LYS A N 1
ATOM 1481 C CA . LYS A 1 179 ? -5.662 -10.263 -0.153 1.00 98.31 179 LYS A CA 1
ATOM 1482 C C . LYS A 1 179 ? -6.917 -10.335 -1.022 1.00 98.31 179 LYS A C 1
ATOM 1484 O O . LYS A 1 179 ? -6.858 -10.858 -2.133 1.00 98.31 179 LYS A O 1
ATOM 1489 N N . SER A 1 180 ? -8.046 -9.817 -0.537 1.00 97.38 180 SER A N 1
ATOM 1490 C CA . SER A 1 180 ? -9.295 -9.781 -1.304 1.00 97.38 180 SER A CA 1
ATOM 1491 C C . SER A 1 180 ? -9.287 -8.752 -2.444 1.00 97.38 180 SER A C 1
ATOM 1493 O O . SER A 1 180 ? -10.086 -8.886 -3.370 1.00 97.38 180 SER A O 1
ATOM 1495 N N . LEU A 1 181 ? -8.370 -7.771 -2.433 1.00 95.56 181 LEU A N 1
ATOM 1496 C CA . LEU A 1 181 ? -8.315 -6.713 -3.453 1.00 95.56 181 LEU A CA 1
ATOM 1497 C C . LEU A 1 181 ? -8.052 -7.249 -4.862 1.00 95.56 181 LEU A C 1
ATOM 1499 O O . LEU A 1 181 ? -8.565 -6.675 -5.819 1.00 95.56 181 LEU A O 1
ATOM 1503 N N . LYS A 1 182 ? -7.385 -8.402 -4.997 1.00 93.94 182 LYS A N 1
ATOM 1504 C CA . LYS A 1 182 ? -7.193 -9.086 -6.289 1.00 93.94 182 LYS A CA 1
ATOM 1505 C C . LYS A 1 182 ? -8.502 -9.397 -7.032 1.00 93.94 182 LYS A C 1
ATOM 1507 O O . LYS A 1 182 ? -8.483 -9.637 -8.233 1.00 93.94 182 LYS A O 1
ATOM 1512 N N . HIS A 1 183 ? -9.634 -9.434 -6.322 1.00 94.56 183 HIS A N 1
ATOM 1513 C CA . HIS A 1 183 ? -10.961 -9.679 -6.893 1.00 94.56 183 HIS A CA 1
ATOM 1514 C C . HIS A 1 183 ? -11.739 -8.396 -7.203 1.00 94.56 183 HIS A C 1
ATOM 1516 O O . HIS A 1 183 ? -12.766 -8.450 -7.881 1.00 94.56 183 HIS A O 1
ATOM 1522 N N . VAL A 1 184 ? -11.282 -7.245 -6.707 1.00 92.75 184 VAL A N 1
ATOM 1523 C CA . VAL A 1 184 ? -11.907 -5.956 -7.000 1.00 92.75 184 VAL A CA 1
ATOM 1524 C C . VAL A 1 184 ? -11.533 -5.558 -8.420 1.00 92.75 184 VAL A C 1
ATOM 1526 O O . VAL A 1 184 ? -10.364 -5.616 -8.787 1.00 92.75 184 VAL A O 1
ATOM 1529 N N . LYS A 1 185 ? -12.518 -5.144 -9.220 1.00 88.94 185 LYS A N 1
ATOM 1530 C CA . LYS A 1 185 ? -12.293 -4.624 -10.573 1.00 88.94 185 LYS A CA 1
ATOM 1531 C C . LYS A 1 185 ? -12.264 -3.099 -10.548 1.00 88.94 185 LYS A C 1
ATOM 1533 O O . LYS A 1 185 ? -13.115 -2.483 -9.910 1.00 88.94 185 LYS A O 1
ATOM 1538 N N . GLY A 1 186 ? -11.335 -2.513 -11.296 1.00 89.19 186 GLY A N 1
ATOM 1539 C CA . GLY A 1 186 ? -11.241 -1.067 -11.484 1.00 89.19 186 GLY A CA 1
ATOM 1540 C C . GLY A 1 186 ? -10.388 -0.346 -10.433 1.00 89.19 186 GLY A C 1
ATOM 1541 O O . GLY A 1 186 ? -9.599 -0.986 -9.721 1.00 89.19 186 GLY A O 1
ATOM 1542 N N . PRO A 1 187 ? -10.524 0.993 -10.359 1.00 91.75 187 PRO A N 1
ATOM 1543 C CA . PRO A 1 187 ? -9.606 1.832 -9.610 1.00 91.75 187 PRO A CA 1
ATOM 1544 C C . PRO A 1 187 ? -9.742 1.641 -8.099 1.00 91.75 187 PRO A C 1
ATOM 1546 O O . PRO A 1 187 ? -10.841 1.529 -7.555 1.00 91.75 187 PRO A O 1
ATOM 1549 N N . LEU A 1 188 ? -8.595 1.647 -7.427 1.00 92.81 188 LEU A N 1
ATOM 1550 C CA . LEU A 1 188 ? -8.452 1.657 -5.970 1.00 92.81 188 LEU A CA 1
ATOM 1551 C C . LEU A 1 188 ? -7.752 2.928 -5.473 1.00 92.81 188 LEU A C 1
ATOM 1553 O O . LEU A 1 188 ? -7.832 3.252 -4.289 1.00 92.81 188 LEU A O 1
ATOM 1557 N N . VAL A 1 189 ? -7.085 3.653 -6.373 1.00 91.12 189 VAL A N 1
ATOM 1558 C CA . VAL A 1 189 ? -6.340 4.874 -6.087 1.00 91.12 189 VAL A CA 1
ATOM 1559 C C . VAL A 1 189 ? -6.830 5.979 -7.012 1.00 91.12 189 VAL A C 1
ATOM 1561 O O . VAL A 1 189 ? -6.869 5.823 -8.231 1.00 91.12 189 VAL A O 1
ATOM 1564 N N . TRP A 1 190 ? -7.188 7.115 -6.423 1.00 89.00 190 TRP A N 1
ATOM 1565 C CA . TRP A 1 190 ? -7.536 8.330 -7.149 1.00 89.00 190 TRP A CA 1
ATOM 1566 C C . TRP A 1 190 ? -6.446 9.357 -6.903 1.00 89.00 190 TRP A C 1
ATOM 1568 O O . TRP A 1 190 ? 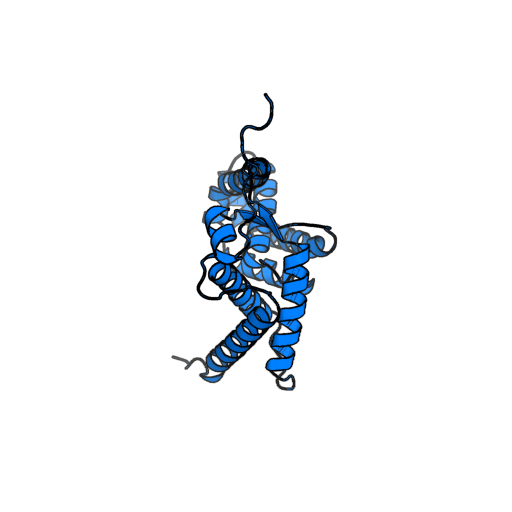-6.145 9.672 -5.753 1.00 89.00 190 TRP A O 1
ATOM 1578 N N . LEU A 1 191 ? -5.861 9.880 -7.975 1.00 85.00 191 LEU A N 1
ATOM 1579 C CA . LEU A 1 191 ? -4.818 10.897 -7.892 1.00 85.00 191 LEU A CA 1
ATOM 1580 C C . LEU A 1 191 ? -5.353 12.199 -8.444 1.00 85.00 191 LEU A C 1
ATOM 1582 O O . LEU A 1 191 ? -5.749 12.265 -9.607 1.00 85.00 191 LEU A O 1
ATOM 1586 N N . ARG A 1 192 ? -5.359 13.236 -7.610 1.00 80.94 192 ARG A N 1
ATOM 1587 C CA . ARG A 1 192 ? -5.651 14.583 -8.082 1.00 80.94 192 ARG A CA 1
ATOM 1588 C C . ARG A 1 192 ? -4.442 15.081 -8.860 1.00 80.94 192 ARG A C 1
ATOM 1590 O O . ARG A 1 192 ? -3.338 15.094 -8.324 1.00 80.94 192 ARG A O 1
ATOM 1597 N N . VAL A 1 193 ? -4.665 15.482 -10.102 1.00 73.19 193 VAL A N 1
ATOM 1598 C CA . VAL A 1 193 ? -3.637 16.087 -10.948 1.00 73.19 193 VAL A CA 1
ATOM 1599 C C . VAL A 1 193 ? -4.073 17.512 -11.247 1.00 73.19 193 VAL A C 1
ATOM 1601 O O . VAL A 1 193 ? -5.233 17.745 -11.582 1.00 73.19 193 VAL A O 1
ATOM 1604 N N . ASP A 1 194 ? -3.157 18.463 -11.092 1.00 67.88 194 ASP A N 1
ATOM 1605 C CA . ASP A 1 194 ? -3.401 19.843 -11.500 1.00 67.88 194 ASP A CA 1
ATOM 1606 C C . ASP A 1 194 ? -3.392 19.913 -13.034 1.00 67.88 194 ASP A C 1
ATOM 1608 O O . ASP A 1 194 ? -2.381 19.620 -13.680 1.00 67.88 194 ASP A O 1
ATOM 1612 N N . GLU A 1 195 ? -4.529 20.283 -13.631 1.00 60.81 195 GLU A N 1
ATOM 1613 C CA . GLU A 1 195 ? -4.671 20.380 -15.088 1.00 60.81 195 GLU A CA 1
ATOM 1614 C C . GLU A 1 195 ? -3.634 21.316 -15.724 1.00 60.81 195 GLU A C 1
ATOM 1616 O O . GLU A 1 195 ? -3.228 21.080 -16.863 1.00 60.81 195 GLU A O 1
ATOM 1621 N N . ASN A 1 196 ? -3.182 22.357 -15.018 1.00 58.34 196 ASN A N 1
ATOM 1622 C CA . ASN A 1 196 ? -2.221 23.318 -15.561 1.00 58.34 196 ASN A CA 1
ATOM 1623 C C . ASN A 1 196 ? -0.819 22.711 -15.687 1.00 58.34 196 ASN A C 1
ATOM 1625 O O . ASN A 1 196 ? -0.090 23.012 -16.637 1.00 58.34 196 ASN A O 1
ATOM 1629 N N . ILE A 1 197 ? -0.460 21.808 -14.774 1.00 57.09 197 ILE A N 1
ATOM 1630 C CA . ILE A 1 197 ? 0.833 21.121 -14.797 1.00 57.09 197 ILE A CA 1
ATOM 1631 C C . ILE A 1 197 ? 0.804 19.986 -15.840 1.00 57.09 197 ILE A C 1
ATOM 1633 O O . ILE A 1 197 ? 1.735 19.865 -16.641 1.00 57.09 197 ILE A O 1
ATOM 1637 N N . TRP A 1 198 ? -0.319 19.263 -15.965 1.00 51.78 198 TRP A N 1
ATOM 1638 C CA . TRP A 1 198 ? -0.494 18.191 -16.962 1.00 51.78 198 TRP A CA 1
ATOM 1639 C C . TRP A 1 198 ? -0.590 18.683 -18.423 1.00 51.78 198 TRP A C 1
ATOM 1641 O O . TRP A 1 198 ? -0.121 18.025 -19.358 1.00 51.78 198 TRP A O 1
ATOM 1651 N N . ARG A 1 199 ? -1.196 19.857 -18.657 1.00 53.06 199 ARG A N 1
ATOM 1652 C CA . ARG A 1 199 ? -1.298 20.463 -20.003 1.00 53.06 199 ARG A CA 1
ATOM 1653 C C . ARG A 1 199 ? 0.052 20.945 -20.533 1.00 53.06 199 ARG A C 1
ATOM 1655 O O . ARG A 1 199 ? 0.327 20.802 -21.720 1.00 53.06 199 ARG A O 1
ATOM 1662 N N . THR A 1 200 ? 0.901 21.471 -19.655 1.00 50.34 200 THR A N 1
ATOM 1663 C CA . THR A 1 200 ? 2.222 22.004 -20.028 1.00 50.34 200 THR A CA 1
ATOM 1664 C C . THR A 1 200 ? 3.220 20.883 -20.354 1.00 50.34 200 THR A C 1
ATOM 1666 O O . THR A 1 200 ? 4.066 21.025 -21.234 1.00 50.34 200 THR A O 1
ATOM 1669 N N . SER A 1 201 ? 3.087 19.732 -19.694 1.00 47.38 201 SER A N 1
ATOM 1670 C CA . SER A 1 201 ? 3.993 18.582 -19.808 1.00 47.38 201 SER A CA 1
ATOM 1671 C C . SER A 1 201 ? 3.759 17.713 -21.052 1.00 47.38 201 SER A C 1
ATOM 1673 O O . SER A 1 201 ? 4.725 17.209 -21.634 1.00 47.38 201 SER A O 1
ATOM 1675 N N . THR A 1 202 ? 2.505 17.591 -21.509 1.00 46.94 202 THR A N 1
ATOM 1676 C CA . THR A 1 202 ? 2.095 16.709 -22.625 1.00 46.94 202 THR A CA 1
ATOM 1677 C C . THR A 1 202 ? 2.112 17.355 -24.018 1.00 46.94 202 THR A C 1
ATOM 1679 O O . THR A 1 202 ? 1.861 16.664 -25.006 1.00 46.94 202 THR A O 1
ATOM 1682 N N . GLY A 1 203 ? 2.404 18.657 -24.137 1.00 46.97 203 GLY A N 1
ATOM 1683 C CA . GLY A 1 203 ? 2.561 19.354 -25.425 1.00 46.97 203 GLY A CA 1
ATOM 1684 C C . GLY A 1 203 ? 1.300 19.441 -26.299 1.00 46.97 203 GLY A C 1
ATOM 1685 O O . GLY A 1 203 ? 1.362 19.968 -27.407 1.00 46.97 203 GLY A O 1
ATOM 1686 N N . LYS A 1 204 ? 0.141 18.958 -25.831 1.00 40.41 204 LYS A N 1
ATOM 1687 C CA . LYS A 1 204 ? -1.134 19.126 -26.534 1.00 40.41 204 LYS A CA 1
ATOM 1688 C C . LYS A 1 204 ? -1.745 20.476 -26.178 1.00 40.41 204 LYS A C 1
ATOM 1690 O O . LYS A 1 204 ? -2.508 20.592 -25.220 1.00 40.41 204 LYS A O 1
ATOM 1695 N N . ILE A 1 205 ? -1.455 21.477 -27.005 1.00 39.97 205 ILE A N 1
ATOM 1696 C CA . ILE A 1 205 ? -2.340 22.630 -27.172 1.00 39.97 205 ILE A CA 1
ATOM 1697 C C . ILE A 1 205 ? -3.588 22.091 -27.878 1.00 39.97 205 ILE A C 1
ATOM 1699 O O . ILE A 1 205 ? -3.615 21.957 -29.096 1.00 39.97 205 ILE A O 1
ATOM 1703 N N . ILE A 1 206 ? -4.601 21.687 -27.113 1.00 45.59 206 ILE A N 1
ATOM 1704 C CA . ILE A 1 206 ? -5.952 21.604 -27.668 1.00 45.59 206 ILE A CA 1
ATOM 1705 C C . ILE A 1 206 ? -6.459 23.038 -27.610 1.00 45.59 206 ILE A C 1
ATOM 1707 O O . ILE A 1 206 ? -6.584 23.591 -26.514 1.00 45.59 206 ILE A O 1
ATOM 1711 N N . GLU A 1 207 ? -6.653 23.653 -28.777 1.00 40.81 207 GLU A N 1
ATOM 1712 C CA . GLU A 1 207 ? -7.297 24.959 -28.888 1.00 40.81 207 GLU A CA 1
ATOM 1713 C C . GLU A 1 207 ? -8.555 24.954 -28.016 1.00 40.81 207 GLU A C 1
ATOM 1715 O O . GLU A 1 207 ? -9.381 24.039 -28.091 1.00 40.81 207 GLU A O 1
ATOM 1720 N N . ARG A 1 208 ? -8.671 25.943 -27.120 1.00 37.19 208 ARG A N 1
ATOM 1721 C CA . ARG A 1 208 ? -9.924 26.151 -26.395 1.00 37.19 208 ARG A CA 1
ATOM 1722 C C . ARG A 1 208 ? -11.031 26.307 -27.446 1.00 37.19 208 ARG A C 1
ATOM 1724 O O . ARG A 1 208 ? -10.796 27.031 -28.416 1.00 37.19 208 ARG A O 1
ATOM 1731 N N . PRO A 1 209 ? -12.220 25.705 -27.264 1.00 42.16 209 PRO A N 1
ATOM 1732 C CA . PRO A 1 209 ? -13.378 26.133 -28.034 1.00 42.16 209 PRO A CA 1
ATOM 1733 C C . PRO A 1 209 ? -13.495 27.645 -27.847 1.00 42.16 209 PRO A C 1
ATOM 1735 O O . PRO A 1 209 ? -13.435 28.123 -26.710 1.00 42.16 209 PRO A O 1
ATOM 1738 N N . ARG A 1 210 ? -13.563 28.393 -28.951 1.00 40.81 210 ARG A N 1
ATOM 1739 C CA . ARG A 1 210 ? -13.854 29.824 -28.891 1.00 40.81 210 ARG A CA 1
ATOM 1740 C C . ARG A 1 210 ? -15.207 29.961 -28.202 1.00 40.81 210 ARG A C 1
ATOM 1742 O O . ARG A 1 210 ? -16.209 29.473 -28.712 1.00 40.81 210 ARG A O 1
ATOM 1749 N N . GLU A 1 211 ? -15.222 30.562 -27.020 1.00 42.78 211 GLU A N 1
ATOM 1750 C CA . GLU A 1 211 ? -16.464 31.068 -26.449 1.00 42.78 211 GLU A CA 1
ATOM 1751 C C . GLU A 1 211 ? -16.934 32.200 -27.371 1.00 42.78 211 GLU A C 1
ATOM 1753 O O . GLU A 1 211 ? -16.238 33.209 -27.490 1.00 42.78 211 GLU A O 1
ATOM 1758 N N . GLY A 1 212 ? -18.065 32.001 -28.058 1.00 53.03 212 GLY A N 1
ATOM 1759 C CA . GLY A 1 212 ? -18.763 33.068 -28.783 1.00 53.03 212 GLY A CA 1
ATOM 1760 C C . GLY A 1 212 ? -19.049 32.852 -30.273 1.00 53.03 212 GLY A C 1
ATOM 1761 O O . GLY A 1 212 ? -18.866 33.788 -31.039 1.00 53.03 212 GLY A O 1
ATOM 1762 N N . GLU A 1 213 ? -19.532 31.681 -30.693 1.00 44.84 213 GLU A N 1
ATOM 1763 C CA . GLU A 1 213 ? -20.294 31.561 -31.951 1.00 44.84 213 GLU A CA 1
ATOM 1764 C C . GLU A 1 213 ? -21.644 30.901 -31.648 1.00 44.84 213 GLU A C 1
ATOM 1766 O O . GLU A 1 213 ? -21.872 29.741 -31.958 1.00 44.84 213 GLU A O 1
ATOM 1771 N N . ASP A 1 214 ? -22.491 31.657 -30.954 1.00 48.16 214 ASP A N 1
ATOM 1772 C CA . ASP A 1 214 ? -23.948 31.521 -30.953 1.00 48.16 214 ASP A CA 1
ATOM 1773 C C . ASP A 1 214 ? -24.509 32.948 -30.810 1.00 48.16 214 ASP A C 1
ATOM 1775 O O . ASP A 1 214 ? -24.930 33.357 -29.730 1.00 48.16 214 ASP A O 1
ATOM 1779 N N . GLU A 1 215 ? -24.426 33.719 -31.898 1.00 37.19 215 GLU A N 1
ATOM 1780 C CA . GLU A 1 215 ? -25.371 34.787 -32.274 1.00 37.19 215 GLU A CA 1
ATOM 1781 C C . GLU A 1 215 ? -25.529 34.804 -33.800 1.00 37.19 215 GLU A C 1
ATOM 1783 O O . GLU A 1 215 ? -24.494 34.833 -34.508 1.00 37.19 215 GLU A O 1
#

Nearest PDB structures (foldseek):
  7b7t-assembly1_B  TM=2.059E-01  e=1.620E+00  Carboxydothermus hydrogenoformans Z-2901
  4wpe-assembly1_A-2  TM=1.752E-01  e=8.384E+00  Saccharomyces cerevisiae S288C

Solvent-accessible surface area (backbone atoms only — not comparable to full-atom values): 12256 Å² total; per-residue (Å²): 136,82,80,76,65,75,63,57,63,53,49,52,50,52,40,50,51,52,35,53,54,50,52,48,76,70,34,89,82,59,42,68,88,42,72,67,33,39,51,54,47,53,49,50,54,53,27,46,52,50,43,42,72,73,53,62,80,56,94,88,55,55,63,62,62,55,30,52,54,49,51,52,54,28,51,53,37,39,68,47,25,51,40,81,39,66,55,76,88,65,46,65,61,54,55,56,52,53,48,51,51,62,79,25,43,75,53,60,81,64,43,78,64,49,69,61,47,38,50,54,22,32,44,29,20,47,77,55,67,46,45,50,57,29,67,62,53,21,48,53,39,42,42,54,38,48,44,57,51,41,72,74,38,95,40,72,68,56,27,43,56,51,40,70,75,46,47,62,64,51,44,54,51,19,27,54,52,38,47,50,49,73,73,59,81,59,64,82,43,77,42,81,46,61,56,73,63,56,45,67,67,68,72,62,82,70,79,73,79,77,88,83,86,86,130

Secondary structure (DSSP, 8-state):
-----HHHHHHHHHHHHHHHHHHHHHSTT--TTSHHHHHHHHHHHHHHHHHHHHSPPPTTS-HHHHHHHHHHHHHHHHHHHEEEE-SGGGGHHHHHHHHHHHHHHHHHTT-TTHHHHHHHHHHHHHTTT--SSHHHHHHHHHHHHHHHHHHHSSSHHHHHHHHHH-HHHHHHHHHHHHHHGGG--S-SEEEE--HHHHHHHS----PPP-S----

Mean predicted aligned error: 8.6 Å